Protein AF-0000000074597118 (afdb_homodimer)

Foldseek 3Di:
DPPPPPCPVPPPQDAFPVRHGWDKDADCDLQGHRWIKTAHPQDDVVVRGRPPVDIGTPDDGDDPVVSVVVVVVVVVVVVVVVVVVVVVVVVVVVVVVVVVVVVVVVVVVVVVVVVVVVVVVVVVVVVVVVVVVVVVVVVVVVVVVVVVVVD/DPPPPPCPVPPPQDAFPVRHGWDKDADCDLQAHRWIKTAHPQDDVVVRGRPPVDIDTPDDGDDPVVSVVVVVVVVVVVVVVVVVVVVVVVVVVVVVVVVVVVVVVVVVVVVVVVVVVVVVVVVVVVVVVVVVVVVVVVVVVVVVVVVVVVD

Secondary structure (DSSP, 8-state):
--------------B-TTSSB-EEEE--SSSSTT-EEEE-TT-BTTTTB-TT--EEE-SPPPPHHHHHHHHHHHHHHHHHHHHHHHHHHHHHHHHHHHHHHHHHHHHHHHHHHHHHHHHHHHHHHHHHHHHHHHHHHHHHHHHHHHHHHH-/--------------B-TTSSB-EEEE--SSSSTT-EEEE-TT-BTTTTB-TT--EEE-SPPPPHHHHHHHHHHHHHHHHHHHHHHHHHHHHHHHHHHHHHHHHHHHHHHHHHHHHHHHHHHHHHHHHHHHHHHHHHHHHHHHHHHHHHHH-

Nearest PDB structures (foldseek):
  7jl5-assembly1_A  TM=7.439E-01  e=7.879E-02  Homo sapiens
  5ttw-assembly2_C  TM=3.935E-01  e=6.560E+00  Homo sapiens
  7jl5-assembly1_A  TM=7.448E-01  e=5.355E-02  Homo sapiens
  5ttw-assembly2_C  TM=3.934E-01  e=6.762E+00  Homo sapiens

Organism: Saponaria officinalis (NCBI:txid3572)

pLDDT: mean 88.22, std 14.79, range [27.94, 98.75]

Structure (mmCIF, N/CA/C/O backbone):
data_AF-0000000074597118-model_v1
#
loop_
_entity.id
_entity.type
_entity.pdbx_description
1 polymer 'GRF-type domain-containing protein'
#
loop_
_atom_site.group_PDB
_atom_site.id
_atom_site.type_symbol
_atom_site.label_atom_id
_atom_site.label_alt_id
_atom_site.label_comp_id
_atom_site.label_asym_id
_atom_site.label_entity_id
_atom_site.label_seq_id
_atom_site.pdbx_PDB_ins_code
_atom_site.Cartn_x
_atom_site.Cartn_y
_atom_site.Cartn_z
_atom_site.occupancy
_atom_site.B_iso_or_equiv
_atom_site.auth_seq_id
_atom_site.auth_comp_id
_atom_site.auth_asym_id
_atom_site.auth_atom_id
_atom_site.pdbx_PDB_model_num
ATOM 1 N N . MET A 1 1 ? 10.102 62.969 -15.586 1 27.94 1 MET A N 1
ATOM 2 C CA . MET A 1 1 ? 11.305 62.219 -15.188 1 27.94 1 MET A CA 1
ATOM 3 C C . MET A 1 1 ? 11.07 61.469 -13.883 1 27.94 1 MET A C 1
ATOM 5 O O . MET A 1 1 ? 11.047 62.062 -12.805 1 27.94 1 MET A O 1
ATOM 9 N N . PHE A 1 2 ? 10.227 60.469 -13.766 1 40.41 2 PHE A N 1
ATOM 10 C CA . PHE A 1 2 ? 9.781 59.594 -12.695 1 40.41 2 PHE A CA 1
ATOM 11 C C . PHE A 1 2 ? 10.961 58.812 -12.086 1 40.41 2 PHE A C 1
ATOM 13 O O . PHE A 1 2 ? 11.633 58.062 -12.781 1 40.41 2 PHE A O 1
ATOM 20 N N . GLU A 1 3 ? 11.719 59.406 -11.125 1 36.38 3 GLU A N 1
ATOM 21 C CA . GLU A 1 3 ? 12.742 58.719 -10.344 1 36.38 3 GLU A CA 1
ATOM 22 C C . GLU A 1 3 ? 12.164 57.469 -9.648 1 36.38 3 GLU A C 1
ATOM 24 O O . GLU A 1 3 ? 11.297 57.594 -8.773 1 36.38 3 GLU A O 1
ATOM 29 N N . ILE A 1 4 ? 12.086 56.469 -10.328 1 42 4 ILE A N 1
ATOM 30 C CA . ILE A 1 4 ? 11.875 55.156 -9.727 1 42 4 ILE A CA 1
ATOM 31 C C . ILE A 1 4 ? 12.898 54.906 -8.617 1 42 4 ILE A C 1
ATOM 33 O O . ILE A 1 4 ? 14.102 54.844 -8.883 1 42 4 ILE A O 1
ATOM 37 N N . SER A 1 5 ? 12.711 55.531 -7.457 1 42.28 5 SER A N 1
ATOM 38 C CA . SER A 1 5 ? 13.539 55.125 -6.324 1 42.28 5 SER A CA 1
ATOM 39 C C . SER A 1 5 ? 13.609 53.594 -6.207 1 42.28 5 SER A C 1
ATOM 41 O O . SER A 1 5 ? 12.586 52.938 -6.059 1 42.28 5 SER A O 1
ATOM 43 N N . SER A 1 6 ? 14.477 52.969 -6.922 1 43.28 6 SER A N 1
ATOM 44 C CA . SER A 1 6 ? 14.883 51.594 -6.664 1 43.28 6 SER A CA 1
ATOM 45 C C . SER A 1 6 ? 15.219 51.406 -5.191 1 43.28 6 SER A C 1
ATOM 47 O O . SER A 1 6 ? 16.266 51.844 -4.715 1 43.28 6 SER A O 1
ATOM 49 N N . ASN A 1 7 ? 14.352 51.656 -4.281 1 37.69 7 ASN A N 1
ATOM 50 C CA . ASN A 1 7 ? 1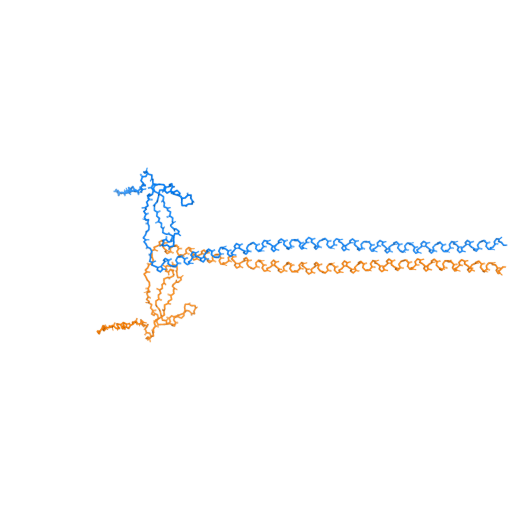4.672 51.188 -2.939 1 37.69 7 ASN A CA 1
ATOM 51 C C . ASN A 1 7 ? 15.289 49.781 -2.971 1 37.69 7 ASN A C 1
ATOM 53 O O . ASN A 1 7 ? 14.602 48.812 -3.252 1 37.69 7 ASN A O 1
ATOM 57 N N . SER A 1 8 ? 16.438 49.688 -3.537 1 44.31 8 SER A N 1
ATOM 58 C CA . SER A 1 8 ? 17.297 48.5 -3.309 1 44.31 8 SER A CA 1
ATOM 59 C C . SER A 1 8 ? 17.266 48.094 -1.844 1 44.31 8 SER A C 1
ATOM 61 O O . SER A 1 8 ? 18 48.656 -1.021 1 44.31 8 SER A O 1
ATOM 63 N N . GLY A 1 9 ? 16.281 48.156 -1.112 1 43.19 9 GLY A N 1
ATOM 64 C CA . GLY A 1 9 ? 16.344 47.656 0.254 1 43.19 9 GLY A CA 1
ATOM 65 C C . GLY A 1 9 ? 17.281 46.469 0.425 1 43.19 9 GLY A C 1
ATOM 66 O O . GLY A 1 9 ? 17.141 45.469 -0.255 1 43.19 9 GLY A O 1
ATOM 67 N N . SER A 1 10 ? 18.484 46.625 0.651 1 52.5 10 SER A N 1
ATOM 68 C CA . SER A 1 10 ? 19.469 45.656 1.084 1 52.5 10 SER A CA 1
ATOM 69 C C . SER A 1 10 ? 18.812 44.5 1.879 1 52.5 10 SER A C 1
ATOM 71 O O . SER A 1 10 ? 18.188 44.75 2.914 1 52.5 10 SER A O 1
ATOM 73 N N . LYS A 1 11 ? 18.25 43.594 1.281 1 59.59 11 LYS A N 1
ATOM 74 C CA . LYS A 1 11 ? 17.703 42.438 1.995 1 59.59 11 LYS A CA 1
ATOM 75 C C . LYS A 1 11 ? 18.625 42.031 3.15 1 59.59 11 LYS A C 1
ATOM 77 O O . LYS A 1 11 ? 19.734 41.531 2.932 1 59.59 11 LYS A O 1
ATOM 82 N N . VAL A 1 12 ? 18.797 42.812 4.223 1 69.69 12 VAL A N 1
ATOM 83 C CA . VAL A 1 12 ? 19.547 42.438 5.418 1 69.69 12 VAL A CA 1
ATOM 84 C C . VAL A 1 12 ? 19.438 40.938 5.645 1 69.69 12 VAL A C 1
ATOM 86 O O . VAL A 1 12 ? 18.344 40.406 5.824 1 69.69 12 VAL A O 1
ATOM 89 N N . VAL A 1 13 ? 20.453 40.375 5.035 1 81.38 13 VAL A N 1
ATOM 90 C CA . VAL A 1 13 ? 20.578 38.969 5.297 1 81.38 13 VAL A CA 1
ATOM 91 C C . VAL A 1 13 ? 21.047 38.719 6.734 1 81.38 13 VAL A C 1
ATOM 93 O O . VAL A 1 13 ? 22.078 39.281 7.148 1 81.38 13 VAL A O 1
ATOM 96 N N . ASN A 1 14 ? 20.281 38.188 7.605 1 91.19 14 ASN A N 1
ATOM 97 C CA . ASN A 1 14 ? 20.656 37.875 8.977 1 91.19 14 ASN A CA 1
ATOM 98 C C . ASN A 1 14 ? 21.875 36.938 9.016 1 91.19 14 ASN A C 1
ATOM 100 O O . ASN A 1 14 ? 22.016 36.062 8.188 1 91.19 14 ASN A O 1
ATOM 104 N N . LYS A 1 15 ? 22.797 37.375 9.852 1 94.81 15 LYS A N 1
ATOM 105 C CA . LYS A 1 15 ? 24 36.562 10.023 1 94.81 15 LYS A CA 1
ATOM 106 C C . LYS A 1 15 ? 24.031 35.875 11.391 1 94.81 15 LYS A C 1
ATOM 108 O O . LYS A 1 15 ? 23.516 36.438 12.367 1 94.81 15 LYS A O 1
ATOM 113 N N . CYS A 1 16 ? 24.578 34.688 11.383 1 95.88 16 CYS A N 1
ATOM 114 C CA . CYS A 1 16 ? 24.734 34 12.664 1 95.88 16 CYS A CA 1
ATOM 115 C C . CYS A 1 16 ? 25.953 34.531 13.43 1 95.88 16 CYS A C 1
ATOM 117 O O . CYS A 1 16 ? 26.5 35.562 13.07 1 95.88 16 CYS A O 1
ATOM 119 N N . PHE A 1 17 ? 26.25 33.844 14.555 1 95.5 17 PHE A N 1
ATOM 120 C CA . PHE A 1 17 ? 27.328 34.312 15.406 1 95.5 17 PHE A CA 1
ATOM 121 C C . PHE A 1 17 ? 28.688 34.156 14.719 1 95.5 17 PHE A C 1
ATOM 123 O O . PHE A 1 17 ? 29.656 34.812 15.094 1 95.5 17 PHE A O 1
ATOM 130 N N . CYS A 1 18 ? 28.781 33.281 13.672 1 94.94 18 CYS A N 1
ATOM 131 C CA . CYS A 1 18 ? 30 33.031 12.906 1 94.94 18 CYS A CA 1
ATOM 132 C C . CYS A 1 18 ? 30.203 34.125 11.859 1 94.94 18 CYS A C 1
ATOM 134 O O . CYS A 1 18 ? 31.281 34.219 11.258 1 94.94 18 CYS A O 1
ATOM 136 N N . GLY A 1 19 ? 29.219 34.875 11.594 1 94.5 19 GLY A N 1
ATOM 137 C CA . GLY A 1 19 ? 29.297 35.938 10.594 1 94.5 19 GLY A CA 1
ATOM 138 C C . GLY A 1 19 ? 28.891 35.5 9.211 1 94.5 19 GLY A C 1
ATOM 139 O O . GLY A 1 19 ? 29.172 36.156 8.219 1 94.5 19 GLY A O 1
ATOM 140 N N . ILE A 1 20 ? 28.266 34.438 9.156 1 93.88 20 ILE A N 1
ATOM 141 C CA . ILE A 1 20 ? 27.812 33.906 7.875 1 93.88 20 ILE A CA 1
ATOM 142 C C . ILE A 1 20 ? 26.281 33.969 7.793 1 93.88 20 ILE A C 1
ATOM 144 O O . ILE A 1 20 ? 25.609 33.969 8.82 1 93.88 20 ILE A O 1
ATOM 148 N N . PRO A 1 21 ? 25.797 34.125 6.617 1 95 21 PRO A N 1
ATOM 149 C CA . PRO A 1 21 ? 24.344 34.156 6.469 1 95 21 PRO A CA 1
ATOM 150 C C . PRO A 1 21 ? 23.656 32.938 7.074 1 95 21 PRO A C 1
ATOM 152 O O . PRO A 1 21 ? 24.156 31.812 6.961 1 95 21 PRO A O 1
ATOM 155 N N . VAL A 1 22 ? 22.531 33.094 7.77 1 95.5 22 VAL A N 1
ATOM 156 C CA . VAL A 1 22 ? 21.797 32.031 8.438 1 95.5 22 VAL A CA 1
ATOM 157 C C . VAL A 1 22 ? 21.078 31.172 7.398 1 95.5 22 VAL A C 1
ATOM 159 O O . VAL A 1 22 ? 20.891 31.594 6.254 1 95.5 22 VAL A O 1
ATOM 162 N N . THR A 1 23 ? 20.781 29.953 7.738 1 94.62 23 THR A N 1
ATOM 163 C CA . THR A 1 23 ? 19.922 29.062 6.945 1 94.62 23 THR A CA 1
ATOM 164 C C . THR A 1 23 ? 18.578 28.844 7.645 1 94.62 23 THR A C 1
ATOM 166 O O . THR A 1 23 ? 18.5 28.938 8.867 1 94.62 23 THR A O 1
ATOM 169 N N . VAL A 1 24 ? 17.562 28.703 6.844 1 95 24 VAL A N 1
ATOM 170 C CA . VAL A 1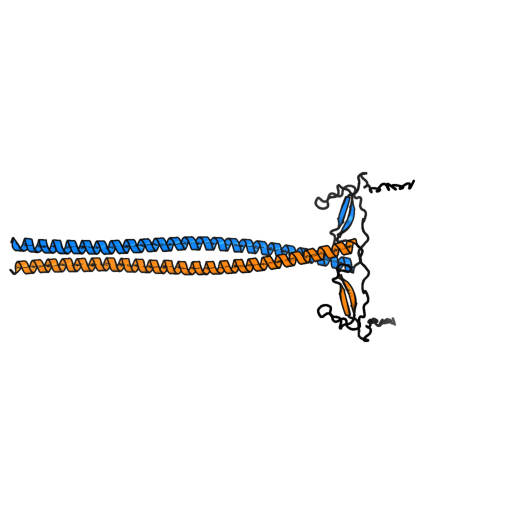 24 ? 16.234 28.469 7.391 1 95 24 VAL A CA 1
ATOM 171 C C . VAL A 1 24 ? 15.906 26.969 7.336 1 95 24 VAL A C 1
ATOM 173 O O . VAL A 1 24 ? 16.016 26.344 6.281 1 95 24 VAL A O 1
ATOM 176 N N . LYS A 1 25 ? 15.562 26.391 8.523 1 94.12 25 LYS A N 1
ATOM 177 C CA . LYS A 1 25 ? 15.148 25 8.633 1 94.12 25 LYS A CA 1
ATOM 178 C C . LYS A 1 25 ? 13.75 24.891 9.242 1 94.12 25 LYS A C 1
ATOM 180 O O . LYS A 1 25 ? 13.227 25.859 9.789 1 94.12 25 LYS A O 1
ATOM 185 N N . LYS A 1 26 ? 13.18 23.703 9.133 1 94.31 26 LYS A N 1
ATOM 186 C CA . LYS A 1 26 ? 11.852 23.453 9.68 1 94.31 26 LYS A CA 1
ATOM 187 C C . LYS A 1 26 ? 11.914 22.562 10.906 1 94.31 26 LYS A C 1
ATOM 189 O O . LYS A 1 26 ? 12.617 21.547 10.906 1 94.31 26 LYS A O 1
ATOM 194 N N . SER A 1 27 ? 11.289 22.922 11.945 1 94.75 27 SER A N 1
ATOM 195 C CA . SER A 1 27 ? 11.242 22.156 13.18 1 94.75 27 SER A CA 1
ATOM 196 C C . SER A 1 27 ? 10.383 20.906 13.016 1 94.75 27 SER A C 1
ATOM 198 O O . SER A 1 27 ? 9.305 20.953 12.414 1 94.75 27 SER A O 1
ATOM 200 N N . SER A 1 28 ? 10.82 19.812 13.602 1 92.19 28 SER A N 1
ATOM 201 C CA . SER A 1 28 ? 10.078 18.562 13.547 1 92.19 28 SER A CA 1
ATOM 202 C C . SER A 1 28 ? 9.633 18.125 14.938 1 92.19 28 SER A C 1
ATOM 204 O O . SER A 1 28 ? 9.117 17.016 15.109 1 92.19 28 SER A O 1
ATOM 206 N N . THR A 1 29 ? 9.789 19 15.867 1 93.56 29 THR A N 1
ATOM 207 C CA . THR A 1 29 ? 9.414 18.641 17.234 1 93.56 29 THR A CA 1
ATOM 208 C C . THR A 1 29 ? 7.895 18.656 17.391 1 93.56 29 THR A C 1
ATOM 210 O O . THR A 1 29 ? 7.191 19.359 16.656 1 93.56 29 THR A O 1
ATOM 213 N N . THR A 1 30 ? 7.355 18 18.375 1 95 30 THR A N 1
ATOM 214 C CA . THR A 1 30 ? 5.922 17.922 18.625 1 95 30 THR A CA 1
ATOM 215 C C . THR A 1 30 ? 5.379 19.281 19.078 1 95 30 THR A C 1
ATOM 217 O O . THR A 1 30 ? 4.211 19.594 18.844 1 95 30 THR A O 1
ATOM 220 N N . ASP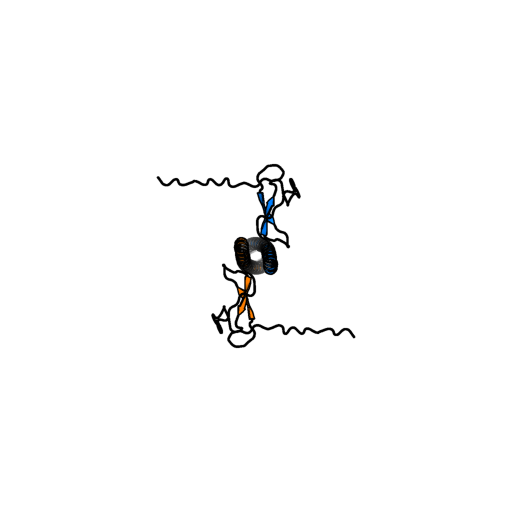 A 1 31 ? 6.184 20.031 19.641 1 95.75 31 ASP A N 1
ATOM 221 C CA . ASP A 1 31 ? 5.75 21.312 20.203 1 95.75 31 ASP A CA 1
ATOM 222 C C . ASP A 1 31 ? 5.684 22.391 19.109 1 95.75 31 ASP A C 1
ATOM 224 O O . ASP A 1 31 ? 4.891 23.328 19.219 1 95.75 31 ASP A O 1
ATOM 228 N N . ASN A 1 32 ? 6.527 22.328 18.109 1 95.44 32 ASN A N 1
ATOM 229 C CA . ASN A 1 32 ? 6.582 23.312 17.031 1 95.44 32 ASN A CA 1
ATOM 230 C C . ASN A 1 32 ? 6.707 22.656 15.672 1 95.44 32 ASN A C 1
ATOM 232 O O . ASN A 1 32 ? 7.652 22.906 14.93 1 95.44 32 ASN A O 1
ATOM 236 N N . PRO A 1 33 ? 5.734 21.875 15.32 1 96.12 33 PRO A N 1
ATOM 237 C CA . PRO A 1 33 ? 5.855 21.125 14.07 1 96.12 33 PRO A CA 1
ATOM 238 C C . PRO A 1 33 ? 5.762 22.031 12.836 1 96.12 33 PRO A C 1
ATOM 240 O O . PRO A 1 33 ? 4.797 22.781 12.68 1 96.12 33 PRO A O 1
ATOM 243 N N . GLY A 1 34 ? 6.801 21.953 12.039 1 94.81 34 GLY A N 1
ATOM 244 C CA . GLY A 1 34 ? 6.758 22.625 10.75 1 94.81 34 GLY A CA 1
ATOM 245 C C . GLY A 1 34 ? 7.191 24.078 10.812 1 94.81 34 GLY A C 1
ATOM 246 O O . GLY A 1 34 ? 7.32 24.734 9.773 1 94.81 34 GLY A O 1
ATOM 247 N N . ARG A 1 35 ? 7.359 24.609 12.023 1 95.31 35 ARG A N 1
ATOM 248 C CA . ARG A 1 35 ? 7.738 26.016 12.172 1 95.31 35 ARG A CA 1
ATOM 249 C C . ARG A 1 35 ? 9.172 26.25 11.695 1 95.31 35 ARG A C 1
ATOM 251 O O . ARG A 1 35 ? 10.07 25.469 12.008 1 95.31 35 ARG A O 1
ATOM 258 N N . ARG A 1 36 ? 9.328 27.359 11.016 1 95.81 36 ARG A N 1
ATOM 259 C CA . ARG A 1 36 ? 10.656 27.641 10.477 1 95.81 36 ARG A CA 1
ATOM 260 C C . ARG A 1 36 ? 11.484 28.438 11.484 1 95.81 36 ARG A C 1
ATOM 262 O O . ARG A 1 36 ? 10.953 29.25 12.234 1 95.81 36 ARG A O 1
ATOM 269 N N . PHE A 1 37 ? 12.797 28.062 11.438 1 95.81 37 PHE A N 1
ATOM 270 C CA . PHE A 1 37 ? 13.742 28.797 12.281 1 95.81 37 PHE A CA 1
ATOM 271 C C . PHE A 1 37 ? 15.055 29.031 11.539 1 95.81 37 PHE A C 1
ATOM 273 O O . PHE A 1 37 ? 15.398 28.281 10.617 1 95.81 37 PHE A O 1
ATOM 280 N N . GLU A 1 38 ? 15.688 30.125 11.875 1 96.19 38 GLU A N 1
ATOM 281 C CA . GLU A 1 38 ? 17.016 30.469 11.359 1 96.19 38 GLU A CA 1
ATOM 282 C C . GLU A 1 38 ? 18.109 29.875 12.234 1 96.19 38 GLU A C 1
ATOM 284 O O . GLU A 1 38 ? 18.016 29.906 13.461 1 96.19 38 GLU A O 1
ATOM 289 N N . THR A 1 39 ? 19.094 29.281 11.508 1 95.56 39 THR A N 1
ATOM 290 C CA . THR A 1 39 ? 20.219 28.703 12.25 1 95.56 39 THR A CA 1
ATOM 291 C C . THR A 1 39 ? 21.5 28.766 11.43 1 95.56 39 THR A C 1
ATOM 293 O O . THR A 1 39 ? 21.484 29.219 10.281 1 95.56 39 THR A O 1
ATOM 296 N N . CYS A 1 40 ? 22.516 28.391 12.18 1 96.69 40 CYS A N 1
ATOM 297 C CA . CYS A 1 40 ? 23.828 28.328 11.539 1 96.69 40 CYS A CA 1
ATOM 298 C C . CYS A 1 40 ? 23.875 27.25 10.461 1 96.69 40 CYS A C 1
ATOM 300 O O . CYS A 1 40 ? 23.312 26.172 10.641 1 96.69 40 CYS A O 1
ATOM 302 N N . LYS A 1 41 ? 24.5 27.594 9.375 1 94.06 41 LYS A N 1
ATOM 303 C CA . LYS A 1 41 ? 24.594 26.672 8.25 1 94.06 41 LYS A CA 1
ATOM 304 C C . LYS A 1 41 ? 25.281 25.359 8.648 1 94.06 41 LYS A C 1
ATOM 306 O O . LYS A 1 41 ? 25.094 24.328 8 1 94.06 41 LYS A O 1
ATOM 311 N N . LEU A 1 42 ? 25.969 25.406 9.656 1 92.5 42 LEU A N 1
ATOM 312 C CA . LEU A 1 42 ? 26.703 24.234 10.125 1 92.5 42 LEU A CA 1
ATOM 313 C C . LEU A 1 42 ? 25.828 23.359 11.023 1 92.5 42 LEU A C 1
ATOM 315 O O . LEU A 1 42 ? 26.219 22.266 11.406 1 92.5 42 LEU A O 1
ATOM 319 N N . TYR A 1 43 ? 24.703 23.844 11.344 1 92.44 43 TYR A N 1
ATOM 320 C CA . TYR A 1 43 ? 23.766 23.078 12.156 1 92.44 43 TYR A CA 1
ATOM 321 C C . TYR A 1 43 ? 23.266 21.859 11.398 1 92.44 43 TYR A C 1
ATOM 323 O O . TYR A 1 43 ? 22.766 21.969 10.273 1 92.44 43 TYR A O 1
ATOM 331 N N . ASN A 1 44 ? 23.375 20.734 11.867 1 88.81 44 ASN A N 1
ATOM 332 C CA . ASN A 1 44 ? 22.891 19.469 11.305 1 88.81 44 ASN A CA 1
ATOM 333 C C . ASN A 1 44 ? 22.297 18.562 12.375 1 88.81 44 ASN A C 1
ATOM 335 O O . ASN A 1 44 ? 23.031 17.938 13.133 1 88.81 44 ASN A O 1
ATOM 339 N N . PRO A 1 45 ? 20.953 18.562 12.367 1 83.44 45 PRO A N 1
ATOM 340 C CA . PRO A 1 45 ? 20.281 17.797 13.422 1 83.44 45 PRO A CA 1
ATOM 341 C C . PRO A 1 45 ? 20.531 16.281 13.289 1 83.44 45 PRO A C 1
ATOM 343 O O . PRO A 1 45 ? 20.484 15.562 14.281 1 83.44 45 PRO A O 1
ATOM 346 N N . VAL A 1 46 ? 20.859 15.898 12.109 1 85.56 46 VAL A N 1
ATOM 347 C CA . VAL A 1 46 ? 21.094 14.477 11.875 1 85.56 46 VAL A CA 1
ATOM 348 C C . VAL A 1 46 ? 22.422 14.062 12.5 1 85.56 46 VAL A C 1
ATOM 350 O O . VAL A 1 46 ? 22.5 13.055 13.211 1 85.56 46 VAL A O 1
ATOM 353 N N . THR A 1 47 ? 23.422 14.875 12.414 1 88.12 47 THR A N 1
ATOM 354 C CA . THR A 1 47 ? 24.75 14.562 12.938 1 88.12 47 THR A CA 1
ATOM 355 C C . THR A 1 47 ? 24.938 15.195 14.312 1 88.12 47 THR A C 1
ATOM 357 O O . THR A 1 47 ? 26.016 15.086 14.906 1 88.12 47 THR A O 1
ATOM 360 N N . LYS A 1 48 ? 23.953 15.914 14.82 1 85.69 48 LYS A N 1
ATOM 361 C CA . LYS A 1 48 ? 23.953 16.562 16.125 1 85.69 48 LYS A CA 1
ATOM 362 C C . LYS A 1 48 ? 24.984 17.703 16.156 1 85.69 48 LYS A C 1
ATOM 364 O O . LYS A 1 48 ? 25.531 18 17.219 1 85.69 48 LYS A O 1
ATOM 369 N N . LEU A 1 49 ? 25.375 18.141 15.055 1 87.75 49 LEU A N 1
ATOM 370 C CA . LEU A 1 49 ? 26.203 19.344 15 1 87.75 49 LEU A CA 1
ATOM 371 C C . LEU A 1 49 ? 25.359 20.594 15.266 1 87.75 49 LEU A C 1
ATOM 373 O O . LEU A 1 49 ? 24.25 20.719 14.742 1 87.75 49 LEU A O 1
ATOM 377 N N . ARG A 1 50 ? 25.812 21.516 16.141 1 85.44 50 ARG A N 1
ATOM 378 C CA . ARG A 1 50 ? 24.984 22.656 16.516 1 85.44 50 ARG A CA 1
ATOM 379 C C . ARG A 1 50 ? 25.531 23.953 15.93 1 85.44 50 ARG A C 1
ATOM 381 O O . ARG A 1 50 ? 24.859 24.984 15.953 1 85.44 50 ARG A O 1
ATOM 388 N N . GLY A 1 51 ? 26.688 23.859 15.297 1 89.44 51 GLY A N 1
ATOM 389 C CA . GLY A 1 51 ? 27.297 25.109 14.828 1 89.44 51 GLY A CA 1
ATOM 390 C C . GLY A 1 51 ? 27.547 26.094 15.945 1 89.44 51 GLY A C 1
ATOM 391 O O . GLY A 1 51 ? 28.047 25.734 17.016 1 89.44 51 GLY A O 1
ATOM 392 N N . CYS A 1 52 ? 27.219 27.406 15.758 1 95 52 CYS A N 1
ATOM 393 C CA . CYS A 1 52 ? 27.453 28.438 16.766 1 95 52 CYS A CA 1
ATOM 394 C C . CYS A 1 52 ? 26.266 28.562 17.703 1 95 52 CYS A C 1
ATOM 396 O O . CYS A 1 52 ? 26.203 29.516 18.5 1 95 52 CYS A O 1
ATOM 398 N N . ASN A 1 53 ? 25.234 27.781 17.625 1 92.5 53 ASN A N 1
ATOM 399 C CA . ASN A 1 53 ? 24.047 27.703 18.469 1 92.5 53 ASN A CA 1
ATOM 400 C C . ASN A 1 53 ? 23.141 28.906 18.266 1 92.5 53 ASN A C 1
ATOM 402 O O . ASN A 1 53 ? 22.344 29.25 19.156 1 92.5 53 ASN A O 1
ATOM 406 N N . TYR A 1 54 ? 23.453 29.578 17.094 1 95.62 54 TYR A N 1
ATOM 407 C CA . TYR A 1 54 ? 22.516 30.641 16.734 1 95.62 54 TYR A CA 1
ATOM 408 C C . TYR A 1 54 ? 21.141 30.062 16.453 1 95.62 54 TYR A C 1
ATOM 410 O O . TYR A 1 54 ? 21 29.078 15.711 1 95.62 54 TYR A O 1
ATOM 418 N N . PHE A 1 55 ? 20.125 30.688 17.078 1 95.44 55 PHE A N 1
ATOM 419 C CA . PHE A 1 55 ? 18.766 30.203 16.875 1 95.44 55 PHE A CA 1
ATOM 420 C C . PHE A 1 55 ? 17.766 31.359 16.984 1 95.44 55 PHE A C 1
ATOM 422 O O . PHE A 1 55 ? 17.812 32.156 17.922 1 95.44 55 PHE A O 1
ATOM 429 N N . ARG A 1 56 ? 16.953 31.406 15.914 1 95.44 56 ARG A N 1
ATOM 430 C CA . ARG A 1 56 ? 15.875 32.406 15.906 1 95.44 56 ARG A CA 1
ATOM 431 C C . ARG A 1 56 ? 14.664 31.875 15.133 1 95.44 56 ARG A C 1
ATOM 433 O O . ARG A 1 56 ? 14.789 31.438 13.984 1 95.44 56 ARG A O 1
ATOM 440 N N . TRP A 1 57 ? 13.516 32.094 15.82 1 95.19 57 TRP A N 1
ATOM 441 C CA . TRP A 1 57 ? 12.312 31.672 15.109 1 95.19 57 TRP A CA 1
ATOM 442 C C . TRP A 1 57 ? 12.023 32.594 13.93 1 95.19 57 TRP A C 1
ATOM 444 O O . TRP A 1 57 ? 12.148 33.812 14.047 1 95.19 57 TRP A O 1
ATOM 454 N N . PHE A 1 58 ? 11.789 31.922 12.805 1 93.19 58 PHE A N 1
ATOM 455 C CA . PHE A 1 58 ? 11.43 32.656 11.594 1 93.19 58 PHE A CA 1
ATOM 456 C C . PHE A 1 58 ? 9.93 32.906 11.547 1 93.19 58 PHE A C 1
ATOM 458 O O . PHE A 1 58 ? 9.5 34 11.156 1 93.19 58 PHE A O 1
ATOM 465 N N . ASP A 1 59 ? 9.094 32.031 12.047 1 93.06 59 ASP A N 1
ATOM 466 C CA . ASP A 1 59 ? 7.641 32.125 11.984 1 93.06 59 ASP A CA 1
ATOM 467 C C . ASP A 1 59 ? 7.039 32.312 13.375 1 93.06 59 ASP A C 1
ATOM 469 O O . ASP A 1 59 ? 7.699 32.062 14.383 1 93.06 59 ASP A O 1
ATOM 473 N N . THR A 1 60 ? 5.727 32.781 13.328 1 89.38 60 THR A N 1
ATOM 474 C CA . THR A 1 60 ? 4.988 32.906 14.578 1 89.38 60 THR A CA 1
ATOM 475 C C . THR A 1 60 ? 4.609 31.531 15.141 1 89.38 60 THR A C 1
ATOM 477 O O . THR A 1 60 ? 4.684 30.531 14.43 1 89.38 60 THR A O 1
ATOM 480 N N . THR A 1 61 ? 4.211 31.594 16.406 1 89.12 61 THR A N 1
ATOM 481 C CA . THR A 1 61 ? 3.846 30.359 17.094 1 89.12 61 THR A CA 1
ATOM 482 C C . THR A 1 61 ? 2.469 29.875 16.641 1 89.12 61 THR A C 1
ATOM 484 O O . THR A 1 61 ? 1.645 30.672 16.188 1 89.12 61 THR A O 1
ATOM 487 N N . GLN A 1 62 ? 2.295 28.641 16.766 1 90.19 62 GLN A N 1
ATOM 488 C CA . GLN A 1 62 ? 1.007 28.047 16.453 1 90.19 62 GLN A CA 1
ATOM 489 C C . GLN A 1 62 ? 0.092 28.016 17.672 1 90.19 62 GLN A C 1
ATOM 491 O O . GLN A 1 62 ? 0.565 28.047 18.812 1 90.19 62 GLN A O 1
ATOM 496 N N . THR A 1 63 ? -1.229 28.016 17.328 1 91.38 63 THR A N 1
ATOM 497 C CA . THR A 1 63 ? -2.186 27.766 18.406 1 91.38 63 THR A CA 1
ATOM 498 C C . THR A 1 63 ? -2.227 26.281 18.766 1 91.38 63 THR A C 1
ATOM 500 O O . THR A 1 63 ? -1.707 25.453 18.016 1 91.38 63 THR A O 1
ATOM 503 N N . ASP A 1 64 ? -2.795 26.016 19.938 1 91.88 64 ASP A N 1
ATOM 504 C CA . ASP A 1 64 ? -2.799 24.641 20.438 1 91.88 64 ASP A CA 1
ATOM 505 C C . ASP A 1 64 ? -3.5 23.703 19.453 1 91.88 64 ASP A C 1
ATOM 507 O O . ASP A 1 64 ? -2.99 22.625 19.156 1 91.88 64 ASP A O 1
ATOM 511 N N . TRP A 1 65 ? -4.723 24.078 19.047 1 93.38 65 TRP A N 1
ATOM 512 C CA . TRP A 1 65 ? -5.473 23.156 18.188 1 93.38 65 TRP A CA 1
ATOM 513 C C . TRP A 1 65 ? -4.742 22.922 16.875 1 93.38 65 TRP A C 1
ATOM 515 O O . TRP A 1 65 ? -4.789 21.828 16.328 1 93.38 65 TRP A O 1
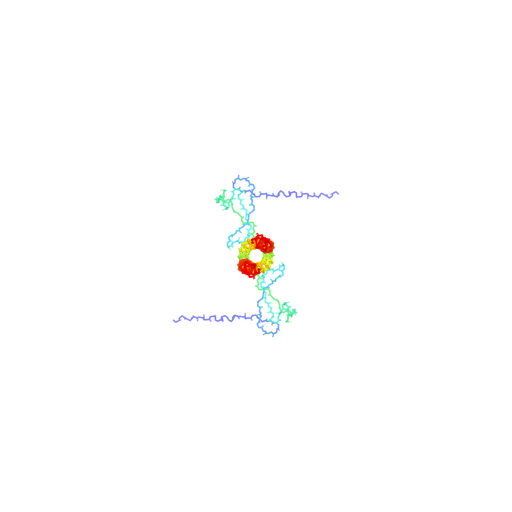ATOM 525 N N . GLN A 1 66 ? -4.043 23.953 16.328 1 93.94 66 GLN A N 1
ATOM 526 C CA . GLN A 1 66 ? -3.27 23.797 15.094 1 93.94 66 GLN A CA 1
ATOM 527 C C . GLN A 1 66 ? -2.117 22.812 15.297 1 93.94 66 GLN A C 1
ATOM 529 O O . GLN A 1 66 ? -1.854 21.969 14.43 1 93.94 66 GLN A O 1
ATOM 534 N N . ARG A 1 67 ? -1.458 22.984 16.438 1 94.31 67 ARG A N 1
ATOM 535 C CA . ARG A 1 67 ? -0.357 22.094 16.797 1 94.31 67 ARG A CA 1
ATOM 536 C C . ARG A 1 67 ? -0.815 20.641 16.828 1 94.31 67 ARG A C 1
ATOM 538 O O . ARG A 1 67 ? -0.157 19.766 16.266 1 94.31 67 ARG A O 1
ATOM 545 N N . VAL A 1 68 ? -1.862 20.469 17.531 1 95.88 68 VAL A N 1
ATOM 546 C CA . VAL A 1 68 ? -2.416 19.125 17.656 1 95.88 68 VAL A CA 1
ATOM 547 C C . VAL A 1 68 ? -2.773 18.578 16.266 1 95.88 68 VAL A C 1
ATOM 549 O O . VAL A 1 68 ? -2.473 17.438 15.945 1 95.88 68 VAL A O 1
ATOM 552 N N . LEU A 1 69 ? -3.426 19.406 15.445 1 96.62 69 LEU A N 1
ATOM 553 C CA . LEU A 1 69 ? -3.842 19 14.102 1 96.62 69 LEU A CA 1
ATOM 554 C C . LEU A 1 69 ? -2.639 18.625 13.25 1 96.62 69 LEU A C 1
ATOM 556 O O . LEU A 1 69 ? -2.645 17.578 12.594 1 96.62 69 LEU A O 1
ATOM 560 N N . ILE A 1 70 ? -1.67 19.422 13.25 1 97.06 70 ILE A N 1
ATOM 561 C CA . ILE A 1 70 ? -0.477 19.188 12.445 1 97.06 70 ILE A CA 1
ATOM 562 C C . ILE A 1 70 ? 0.202 17.906 12.898 1 97.06 70 ILE A C 1
ATOM 564 O O . ILE A 1 70 ? 0.604 17.078 12.07 1 97.06 70 ILE A O 1
ATOM 568 N N . ASN A 1 71 ? 0.318 17.703 14.195 1 97.44 71 ASN A N 1
ATOM 569 C CA . ASN A 1 71 ? 0.919 16.469 14.711 1 97.44 71 ASN A CA 1
ATOM 570 C C . ASN A 1 71 ? 0.115 15.242 14.305 1 97.44 71 ASN A C 1
ATOM 572 O O . ASN A 1 71 ? 0.688 14.203 13.953 1 97.44 71 ASN A O 1
ATOM 576 N N . ASN A 1 72 ? -1.158 15.328 14.359 1 98.06 72 ASN A N 1
ATOM 577 C CA . ASN A 1 72 ? -2.016 14.219 13.953 1 98.06 72 ASN A CA 1
ATOM 578 C C . ASN A 1 72 ? -1.842 13.891 12.469 1 98.06 72 ASN A C 1
ATOM 580 O O . ASN A 1 72 ? -1.812 12.719 12.094 1 98.06 72 ASN A O 1
ATOM 584 N N . LEU A 1 73 ? -1.79 14.914 11.68 1 98 73 LEU A N 1
ATOM 585 C CA . LEU A 1 73 ? -1.588 14.719 10.25 1 98 73 LEU A CA 1
ATOM 586 C C . LEU A 1 73 ? -0.235 14.07 9.977 1 98 73 LEU A C 1
ATOM 588 O O . LEU A 1 73 ? -0.131 13.18 9.133 1 98 73 LEU A O 1
ATOM 592 N N . ASN A 1 74 ? 0.76 14.531 10.695 1 97.81 74 ASN A N 1
ATOM 593 C CA . ASN A 1 74 ? 2.08 13.922 10.578 1 97.81 74 ASN A CA 1
ATOM 594 C C . ASN A 1 74 ? 2.047 12.445 10.961 1 97.81 74 ASN A C 1
ATOM 596 O O . ASN A 1 74 ? 2.613 11.602 10.258 1 97.81 74 ASN A O 1
ATOM 600 N N . LEU A 1 75 ? 1.463 12.133 12.055 1 98 75 LEU A N 1
ATOM 601 C CA . LEU A 1 75 ? 1.351 10.75 12.508 1 98 75 LEU A CA 1
ATOM 602 C C . LEU A 1 75 ? 0.632 9.891 11.469 1 98 75 LEU A C 1
ATOM 604 O O . LEU A 1 75 ? 1.079 8.789 11.156 1 98 75 LEU A O 1
ATOM 608 N N . ARG A 1 76 ? -0.447 10.359 10.945 1 98.56 76 ARG A N 1
ATOM 609 C CA . ARG A 1 76 ? -1.199 9.641 9.922 1 98.56 76 ARG A CA 1
ATOM 610 C C . ARG A 1 76 ? -0.339 9.383 8.688 1 98.56 76 ARG A C 1
ATOM 612 O O . ARG A 1 76 ? -0.341 8.273 8.148 1 98.56 76 ARG A O 1
ATOM 619 N N . ASN A 1 77 ? 0.312 10.438 8.297 1 98.19 77 ASN A N 1
ATOM 620 C CA . ASN A 1 77 ? 1.202 10.297 7.152 1 98.19 77 ASN A CA 1
ATOM 621 C C . ASN A 1 77 ? 2.256 9.219 7.391 1 98.19 77 ASN A C 1
ATOM 623 O O . ASN A 1 77 ? 2.529 8.406 6.504 1 98.19 77 ASN A O 1
ATOM 627 N N . ASN A 1 78 ? 2.82 9.195 8.531 1 97.88 78 ASN A N 1
ATOM 628 C CA . ASN A 1 78 ? 3.834 8.203 8.875 1 97.88 78 ASN A CA 1
ATOM 629 C C . ASN A 1 78 ? 3.254 6.793 8.891 1 97.88 78 ASN A C 1
ATOM 631 O O . ASN A 1 78 ? 3.885 5.852 8.414 1 97.88 78 ASN A O 1
ATOM 635 N N . LEU A 1 79 ? 2.092 6.648 9.43 1 98.19 79 LEU A N 1
ATOM 636 C CA . LEU A 1 79 ? 1.423 5.355 9.484 1 98.19 79 LEU A CA 1
ATOM 637 C C . LEU A 1 79 ? 1.108 4.84 8.086 1 98.19 79 LEU A C 1
ATOM 639 O O . LEU A 1 79 ? 1.357 3.674 7.773 1 98.19 79 LEU A O 1
ATOM 643 N N . LEU A 1 80 ? 0.589 5.754 7.297 1 98.44 80 LEU A N 1
ATOM 644 C CA . LEU A 1 80 ? 0.264 5.375 5.926 1 98.44 80 LEU A CA 1
ATOM 645 C C . LEU A 1 80 ? 1.519 4.957 5.164 1 98.44 80 LEU A C 1
ATOM 647 O O . LEU A 1 80 ? 1.494 3.99 4.402 1 98.44 80 LEU A O 1
ATOM 651 N N . SER A 1 81 ? 2.549 5.668 5.348 1 98.44 81 SER A N 1
ATOM 652 C CA . SER A 1 81 ? 3.811 5.344 4.691 1 98.44 81 SER A CA 1
ATOM 653 C C . SER A 1 81 ? 4.309 3.963 5.102 1 98.44 81 SER A C 1
ATOM 655 O O . SER A 1 81 ? 4.754 3.182 4.258 1 98.44 81 SER A O 1
ATOM 657 N N . LYS A 1 82 ? 4.219 3.717 6.371 1 98.56 82 LYS A N 1
ATOM 658 C CA . LYS A 1 82 ? 4.648 2.406 6.848 1 98.56 82 LYS A CA 1
ATOM 659 C C . LYS A 1 82 ? 3.762 1.298 6.289 1 98.56 82 LYS A C 1
ATOM 661 O O . LYS A 1 82 ? 4.254 0.229 5.922 1 98.56 82 LYS A O 1
ATOM 666 N N . GLU A 1 83 ? 2.529 1.485 6.297 1 98.5 83 GLU A N 1
ATOM 667 C CA . GLU A 1 83 ? 1.6 0.511 5.73 1 98.5 83 GLU A CA 1
ATOM 668 C C . GLU A 1 83 ? 1.904 0.245 4.262 1 98.5 83 GLU A C 1
ATOM 670 O O . GLU A 1 83 ? 1.863 -0.902 3.811 1 98.5 83 GLU A O 1
ATOM 675 N N . LEU A 1 84 ? 2.154 1.278 3.6 1 98.31 84 LEU A N 1
ATOM 676 C CA . LEU A 1 84 ? 2.484 1.146 2.184 1 98.31 84 LEU A CA 1
ATOM 677 C C . LEU A 1 84 ? 3.742 0.306 1.996 1 98.31 84 LEU A C 1
ATOM 679 O O . LEU A 1 84 ? 3.795 -0.551 1.11 1 98.31 84 LEU A O 1
ATOM 683 N N . GLU A 1 85 ? 4.703 0.572 2.764 1 98.31 85 GLU A N 1
ATOM 684 C CA . GLU A 1 85 ? 5.938 -0.206 2.699 1 98.31 85 GLU A CA 1
ATOM 685 C C . GLU A 1 85 ? 5.668 -1.687 2.951 1 98.31 85 GLU A C 1
ATOM 687 O O . GLU A 1 85 ? 6.191 -2.547 2.24 1 98.31 85 GLU A O 1
ATOM 692 N N . LEU A 1 86 ? 4.891 -1.986 3.926 1 98.31 86 LEU A N 1
ATOM 693 C CA . LEU A 1 86 ? 4.562 -3.369 4.254 1 98.31 86 LEU A CA 1
ATOM 694 C C . LEU A 1 86 ? 3.83 -4.043 3.1 1 98.31 86 LEU A C 1
ATOM 696 O O . LEU A 1 86 ? 4.121 -5.191 2.76 1 98.31 86 LEU A O 1
ATOM 700 N N . LYS A 1 87 ? 2.898 -3.334 2.547 1 98.38 87 LYS A N 1
ATOM 701 C CA . LYS A 1 87 ? 2.15 -3.896 1.427 1 98.38 87 LYS A CA 1
ATOM 702 C C . LYS A 1 87 ? 3.061 -4.141 0.226 1 98.38 87 LYS A C 1
ATOM 704 O O . LYS A 1 87 ? 2.881 -5.113 -0.51 1 98.38 87 LYS A O 1
ATOM 709 N N . GLN A 1 88 ? 3.963 -3.309 -0.006 1 98.19 88 GLN A N 1
ATOM 710 C CA . GLN A 1 88 ? 4.93 -3.473 -1.085 1 98.19 88 GLN A CA 1
ATOM 711 C C . GLN A 1 88 ? 5.777 -4.727 -0.876 1 98.19 88 GLN A C 1
ATOM 713 O O . GLN A 1 88 ? 6.059 -5.457 -1.827 1 98.19 88 GLN A O 1
ATOM 718 N N . GLU A 1 89 ? 6.203 -4.957 0.315 1 98.5 89 GLU A N 1
ATOM 719 C CA . GLU A 1 89 ? 6.969 -6.16 0.629 1 98.5 89 GLU A CA 1
ATOM 720 C C . GLU A 1 89 ? 6.125 -7.418 0.435 1 98.5 89 GLU A C 1
ATOM 722 O O . GLU A 1 89 ? 6.609 -8.422 -0.089 1 98.5 89 GLU A O 1
ATOM 727 N N . GLU A 1 90 ? 4.891 -7.434 0.89 1 98.62 90 GLU A N 1
ATOM 728 C CA . GLU A 1 90 ? 3.986 -8.562 0.678 1 98.62 90 GLU A CA 1
ATOM 729 C C . GLU A 1 90 ? 3.816 -8.859 -0.809 1 98.62 90 GLU A C 1
ATOM 731 O O . GLU A 1 90 ? 3.863 -10.023 -1.224 1 98.62 90 GLU A O 1
ATOM 736 N N . LEU A 1 91 ? 3.594 -7.793 -1.522 1 98.5 91 LEU A N 1
ATOM 737 C CA . LEU A 1 91 ? 3.428 -7.941 -2.965 1 98.5 91 LEU A CA 1
ATOM 738 C C . LEU A 1 91 ? 4.664 -8.578 -3.592 1 98.5 91 LEU A C 1
ATOM 740 O O . LEU A 1 91 ? 4.547 -9.453 -4.453 1 98.5 91 LEU A O 1
ATOM 744 N N . ALA A 1 92 ? 5.805 -8.102 -3.195 1 98.69 92 ALA A N 1
ATOM 745 C CA . ALA A 1 92 ? 7.047 -8.672 -3.719 1 98.69 92 ALA A CA 1
ATOM 746 C C . ALA A 1 92 ? 7.137 -10.164 -3.414 1 98.69 92 ALA A C 1
ATOM 748 O O . ALA A 1 92 ? 7.523 -10.961 -4.273 1 98.69 92 ALA A O 1
ATOM 749 N N . THR A 1 93 ? 6.789 -10.516 -2.221 1 98.62 93 THR A N 1
ATOM 750 C CA . THR A 1 93 ? 6.84 -11.914 -1.812 1 98.62 93 THR A CA 1
ATOM 751 C C . THR A 1 93 ? 5.871 -12.758 -2.639 1 98.62 93 THR A C 1
ATOM 753 O O . THR A 1 93 ? 6.234 -13.828 -3.133 1 98.62 93 THR A O 1
ATOM 756 N N . VAL A 1 94 ? 4.664 -12.211 -2.752 1 98.69 94 VAL A N 1
ATOM 757 C CA . VAL A 1 94 ? 3.641 -12.961 -3.467 1 98.69 94 VAL A CA 1
ATOM 758 C C . VAL A 1 94 ? 4.016 -13.07 -4.945 1 98.69 94 VAL A C 1
ATOM 760 O O . VAL A 1 94 ? 3.779 -14.102 -5.578 1 98.69 94 VAL A O 1
ATOM 763 N N . LYS A 1 95 ? 4.609 -12.172 -5.539 1 98.69 95 LYS A N 1
ATOM 764 C CA . LYS A 1 95 ? 5.066 -12.211 -6.926 1 98.69 95 LYS A CA 1
ATOM 765 C C . LYS A 1 95 ? 6.152 -13.266 -7.113 1 98.69 95 LYS A C 1
ATOM 767 O O . LYS A 1 95 ? 6.168 -13.977 -8.117 1 98.69 95 LYS A O 1
ATOM 772 N N . GLU A 1 96 ? 7.062 -13.398 -6.164 1 98.62 96 GLU A N 1
ATOM 773 C CA . GLU A 1 96 ? 8.094 -14.43 -6.215 1 98.62 96 GLU A CA 1
ATOM 774 C C . GLU A 1 96 ? 7.484 -15.828 -6.176 1 98.62 96 GLU A C 1
ATOM 776 O O . GLU A 1 96 ? 7.914 -16.719 -6.914 1 98.62 96 GLU A O 1
ATOM 781 N N . GLU A 1 97 ? 6.492 -15.992 -5.305 1 98.56 97 GLU A N 1
ATOM 782 C CA . GLU A 1 97 ? 5.801 -17.281 -5.227 1 98.56 97 GLU A CA 1
ATOM 783 C C . GLU A 1 97 ? 5.105 -17.609 -6.543 1 98.56 97 GLU A C 1
ATOM 785 O O . GLU A 1 97 ? 5.133 -18.766 -6.988 1 98.56 97 GLU A O 1
ATOM 790 N N . LYS A 1 98 ? 4.52 -16.656 -7.145 1 98.69 98 LYS A N 1
ATOM 791 C CA . LYS A 1 98 ? 3.879 -16.844 -8.445 1 98.69 98 LYS A CA 1
ATOM 792 C C . LYS A 1 98 ? 4.887 -17.312 -9.492 1 98.69 98 LYS A C 1
ATOM 794 O O . LYS A 1 98 ? 4.602 -18.219 -10.281 1 98.69 98 LYS A O 1
ATOM 799 N N . ILE A 1 99 ? 6 -16.688 -9.477 1 98.5 99 ILE A N 1
ATOM 800 C CA . ILE A 1 99 ? 7.043 -17.047 -10.43 1 98.5 99 ILE A CA 1
ATOM 801 C C . ILE A 1 99 ? 7.461 -18.5 -10.203 1 98.5 99 ILE A C 1
ATOM 803 O O . ILE A 1 99 ? 7.617 -19.266 -11.156 1 98.5 99 ILE A O 1
ATOM 807 N N . ARG A 1 100 ? 7.613 -18.906 -8.945 1 98.56 100 ARG A N 1
ATOM 808 C CA . ARG A 1 100 ? 8.008 -20.266 -8.602 1 98.56 100 ARG A CA 1
ATOM 809 C C . ARG A 1 100 ? 6.973 -21.266 -9.086 1 98.56 100 ARG A C 1
ATOM 811 O O . ARG A 1 100 ? 7.324 -22.312 -9.656 1 98.56 100 ARG A O 1
ATOM 818 N N . LEU A 1 101 ? 5.785 -20.906 -8.914 1 98.44 101 LEU A N 1
ATOM 819 C CA . LEU A 1 101 ? 4.711 -21.781 -9.367 1 98.44 101 LEU A CA 1
ATOM 820 C C . LEU A 1 101 ? 4.691 -21.891 -10.883 1 98.44 101 LEU A C 1
ATOM 822 O O . LEU A 1 101 ? 4.445 -22.969 -11.438 1 98.44 101 LEU A O 1
ATOM 826 N N . GLY A 1 102 ? 4.965 -20.828 -11.547 1 98.44 102 GLY A N 1
ATOM 827 C CA . GLY A 1 102 ? 5.066 -20.844 -13 1 98.44 102 GLY A CA 1
ATOM 828 C C . GLY A 1 102 ? 6.156 -21.766 -13.508 1 98.44 102 GLY A C 1
ATOM 829 O O . GLY A 1 102 ? 5.949 -22.5 -14.484 1 98.44 102 GLY A O 1
ATOM 830 N N . MET A 1 103 ? 7.238 -21.812 -12.883 1 98.56 103 MET A N 1
ATOM 831 C CA . MET A 1 103 ? 8.336 -22.703 -13.25 1 98.56 103 MET A CA 1
ATOM 832 C C . MET A 1 103 ? 7.941 -24.156 -13.039 1 98.56 103 MET A C 1
ATOM 834 O O . MET A 1 103 ? 8.281 -25.031 -13.852 1 98.56 103 MET A O 1
ATOM 838 N N . GLU A 1 104 ? 7.254 -24.359 -11.922 1 98.5 104 GLU A N 1
ATOM 839 C CA . GLU A 1 104 ? 6.797 -25.719 -11.641 1 98.5 104 GLU A CA 1
ATOM 840 C C . GLU A 1 104 ? 5.816 -26.203 -12.703 1 98.5 104 GLU A C 1
ATOM 842 O O . GLU A 1 104 ? 5.863 -27.359 -13.117 1 98.5 104 GLU A O 1
ATOM 847 N N . VAL A 1 105 ? 4.977 -25.312 -13.094 1 98.62 105 VAL A N 1
ATOM 848 C CA . VAL A 1 105 ? 4.023 -25.641 -14.148 1 98.62 105 VAL A CA 1
ATOM 849 C C . VAL A 1 105 ? 4.773 -26.047 -15.414 1 98.62 105 VAL A C 1
ATOM 851 O O . VAL A 1 105 ? 4.445 -27.062 -16.031 1 98.62 105 VAL A O 1
ATOM 854 N N . GLU A 1 106 ? 5.777 -25.391 -15.805 1 98.31 106 GLU A N 1
ATOM 855 C CA . GLU A 1 106 ? 6.559 -25.703 -17 1 98.31 106 GLU A CA 1
ATOM 856 C C . GLU A 1 106 ? 7.281 -27.031 -16.859 1 98.31 106 GLU A C 1
ATOM 858 O O . GLU A 1 106 ? 7.34 -27.828 -17.797 1 98.31 106 GLU A O 1
ATOM 863 N N . ARG A 1 107 ? 7.812 -27.234 -15.703 1 98.5 107 ARG A N 1
ATOM 864 C CA . ARG A 1 107 ? 8.492 -28.5 -15.43 1 98.5 107 ARG A CA 1
ATOM 865 C C . ARG A 1 107 ? 7.535 -29.672 -15.57 1 98.5 107 ARG A C 1
ATOM 867 O O . ARG A 1 107 ? 7.875 -30.688 -16.188 1 98.5 107 ARG A O 1
ATOM 874 N N . LEU A 1 108 ? 6.379 -29.5 -15.062 1 98.25 108 LEU A N 1
ATOM 875 C CA . LEU A 1 108 ? 5.398 -30.578 -15.086 1 98.25 108 LEU A CA 1
ATOM 876 C C . LEU A 1 108 ? 4.883 -30.797 -16.5 1 98.25 108 LEU A C 1
ATOM 878 O O . LEU A 1 108 ? 4.637 -31.938 -16.906 1 98.25 108 LEU A O 1
ATOM 882 N N . LYS A 1 109 ? 4.711 -29.781 -17.312 1 98.06 109 LYS A N 1
ATOM 883 C CA . LYS A 1 109 ? 4.316 -29.922 -18.703 1 98.06 109 LYS A CA 1
ATOM 884 C C . LYS A 1 109 ? 5.348 -30.734 -19.5 1 98.06 109 LYS A C 1
ATOM 886 O O . LYS A 1 109 ? 4.992 -31.609 -20.281 1 98.06 109 LYS A O 1
ATOM 891 N N . LYS A 1 110 ? 6.598 -30.547 -19.266 1 98.12 110 LYS A N 1
ATOM 892 C CA . LYS A 1 110 ? 7.668 -31.297 -19.906 1 98.12 110 LYS A CA 1
ATOM 893 C C . LYS A 1 110 ? 7.641 -32.75 -19.484 1 98.12 110 LYS A C 1
ATOM 895 O O . LYS A 1 110 ? 7.836 -33.656 -20.312 1 98.12 110 LYS A O 1
ATOM 900 N N . LYS A 1 111 ? 7.371 -32.969 -18.234 1 97.94 111 LYS A N 1
ATOM 901 C CA . LYS A 1 111 ? 7.312 -34.312 -17.719 1 97.94 111 LYS A CA 1
ATOM 902 C C . LYS A 1 111 ? 6.164 -35.094 -18.344 1 97.94 111 LYS A C 1
ATOM 904 O O . LYS A 1 111 ? 6.328 -36.281 -18.719 1 97.94 111 LYS A O 1
ATOM 909 N N . VAL A 1 112 ? 5.047 -34.375 -18.406 1 97.56 112 VAL A N 1
ATOM 910 C CA . VAL A 1 112 ? 3.9 -35.031 -19.047 1 97.56 112 VAL A CA 1
ATOM 911 C C . VAL A 1 112 ? 4.258 -35.406 -20.484 1 97.56 112 VAL A C 1
ATOM 913 O O . VAL A 1 112 ? 3.949 -36.5 -20.922 1 97.56 112 VAL A O 1
ATOM 916 N N . LYS A 1 113 ? 4.93 -34.562 -21.25 1 96.62 113 LYS A N 1
ATOM 917 C CA . LYS A 1 113 ? 5.324 -34.844 -22.625 1 96.62 113 LYS A CA 1
ATOM 918 C C . LYS A 1 113 ? 6.293 -36.031 -22.703 1 96.62 113 LYS A C 1
ATOM 920 O O . LYS A 1 113 ? 6.137 -36.906 -23.531 1 96.62 113 LYS A O 1
ATOM 925 N N . THR A 1 114 ? 7.238 -36.031 -21.766 1 96.25 114 THR A N 1
ATOM 926 C CA . THR A 1 114 ? 8.242 -37.094 -21.75 1 96.25 114 THR A CA 1
ATOM 927 C C . THR A 1 114 ? 7.598 -38.438 -21.484 1 96.25 114 THR A C 1
ATOM 929 O O . THR A 1 114 ? 7.895 -39.406 -22.172 1 96.25 114 THR A O 1
ATOM 932 N N . VAL A 1 115 ? 6.664 -38.438 -20.578 1 95.75 115 VAL A N 1
ATOM 933 C CA . VAL A 1 115 ? 6.039 -39.688 -20.219 1 95.75 115 VAL A CA 1
ATOM 934 C C . VAL A 1 115 ? 5.129 -40.156 -21.359 1 95.75 115 VAL A C 1
ATOM 936 O O . VAL A 1 115 ? 5.031 -41.375 -21.625 1 95.75 115 VAL A O 1
ATOM 939 N N . LYS A 1 116 ? 4.555 -39.312 -22.094 1 94.62 116 LYS A N 1
ATOM 940 C CA . LYS A 1 116 ? 3.713 -39.656 -23.234 1 94.62 116 LYS A CA 1
ATOM 941 C C . LYS A 1 116 ? 4.547 -40.219 -24.375 1 94.62 116 LYS A C 1
ATOM 943 O O . LYS A 1 116 ? 4.133 -41.188 -25.031 1 94.62 116 LYS A O 1
ATOM 948 N N . VAL A 1 117 ? 5.719 -39.688 -24.625 1 94.62 117 VAL A N 1
ATOM 949 C CA . VAL A 1 117 ? 6.625 -40.188 -25.656 1 94.62 117 VAL A CA 1
ATOM 950 C C . VAL A 1 117 ? 7.09 -41.594 -25.297 1 94.62 117 VAL A C 1
ATOM 952 O O . VAL A 1 117 ? 7.156 -42.5 -26.156 1 94.62 117 VAL A O 1
ATOM 955 N N . GLU A 1 118 ? 7.344 -41.781 -23.984 1 91.38 118 GLU A N 1
ATOM 956 C CA . GLU A 1 118 ? 7.742 -43.094 -23.516 1 91.38 118 GLU A CA 1
ATOM 957 C C . GLU A 1 118 ? 6.633 -44.125 -23.75 1 91.38 118 GLU A C 1
ATOM 959 O O . GLU A 1 118 ? 6.898 -45.25 -24.156 1 91.38 118 GLU A O 1
ATOM 964 N N . ASN A 1 119 ? 5.41 -43.688 -23.453 1 91.75 119 ASN A N 1
ATOM 965 C CA . ASN A 1 119 ? 4.262 -44.562 -23.672 1 91.75 119 ASN A CA 1
ATOM 966 C C . ASN A 1 119 ? 4.125 -44.938 -25.141 1 91.75 119 ASN A C 1
ATOM 968 O O . ASN A 1 119 ? 3.828 -46.094 -25.469 1 91.75 119 ASN A O 1
ATOM 972 N N . SER A 1 120 ? 4.332 -44.094 -26.047 1 90.94 120 SER A N 1
ATOM 973 C CA . SER A 1 120 ? 4.254 -44.344 -27.484 1 90.94 120 SER A CA 1
ATOM 974 C C . SER A 1 120 ? 5.352 -45.312 -27.938 1 90.94 120 SER A C 1
ATOM 976 O O . SER A 1 120 ? 5.113 -46.188 -28.766 1 90.94 120 SER A O 1
ATOM 978 N N . ARG A 1 121 ? 6.574 -45.125 -27.406 1 90.38 121 ARG A N 1
ATOM 979 C CA . ARG A 1 121 ? 7.699 -46 -27.719 1 90.38 121 ARG A CA 1
ATOM 980 C C . ARG A 1 121 ? 7.422 -47.438 -27.266 1 90.38 121 ARG A C 1
ATOM 982 O O . ARG A 1 121 ? 7.668 -48.375 -28 1 90.38 121 ARG A O 1
ATOM 989 N N . LEU A 1 122 ? 6.859 -47.562 -26.047 1 86.38 122 LEU A N 1
ATOM 990 C CA . LEU A 1 122 ? 6.527 -48.875 -25.5 1 86.38 122 LEU A CA 1
ATOM 991 C C . LEU A 1 122 ? 5.473 -49.594 -26.359 1 86.38 122 LEU A C 1
ATOM 993 O O . LEU A 1 122 ? 5.562 -50.781 -26.609 1 86.38 122 LEU A O 1
ATOM 997 N N . ASN A 1 123 ? 4.473 -48.719 -26.781 1 86.94 123 ASN A N 1
ATOM 998 C CA . ASN A 1 123 ? 3.42 -49.281 -27.641 1 86.94 123 ASN A CA 1
ATOM 999 C C . ASN A 1 123 ? 3.979 -49.812 -28.953 1 86.94 123 ASN A C 1
ATOM 1001 O O . ASN A 1 123 ? 3.564 -50.844 -29.438 1 86.94 123 ASN A O 1
ATOM 1005 N N . LYS A 1 124 ? 4.961 -49.188 -29.547 1 88.69 124 LYS A N 1
ATOM 1006 C CA . LYS A 1 124 ? 5.578 -49.625 -30.797 1 88.69 124 LYS A CA 1
ATOM 1007 C C . LYS A 1 124 ? 6.418 -50.875 -30.609 1 88.69 124 LYS A C 1
ATOM 1009 O O . LYS A 1 124 ? 6.367 -51.812 -31.422 1 88.69 124 LYS A O 1
ATOM 1014 N N . GLU A 1 125 ? 7.141 -50.938 -29.5 1 84.75 125 GLU A N 1
ATOM 1015 C CA . GLU A 1 125 ? 7.988 -52.094 -29.203 1 84.75 125 GLU A CA 1
ATOM 1016 C C . GLU A 1 125 ? 7.156 -53.344 -28.969 1 84.75 125 GLU A C 1
ATOM 1018 O O . GLU A 1 125 ? 7.523 -54.438 -29.422 1 84.75 125 GLU A O 1
ATOM 1023 N N . CYS A 1 126 ? 6.059 -53.125 -28.266 1 83.31 126 CYS A N 1
ATOM 1024 C CA . CYS A 1 126 ? 5.176 -54.25 -28.016 1 83.31 126 CYS A CA 1
ATOM 1025 C C . CYS A 1 126 ? 4.562 -54.781 -29.297 1 83.31 126 CYS A C 1
ATOM 1027 O O . CYS A 1 126 ? 4.477 -55.969 -29.516 1 83.31 126 CYS A O 1
ATOM 1029 N N . SER A 1 127 ? 4.168 -53.906 -30.203 1 83.12 127 SER A N 1
ATOM 1030 C CA . SER A 1 127 ? 3.586 -54.281 -31.484 1 83.12 127 SER A CA 1
ATOM 1031 C C . SER A 1 127 ? 4.605 -55 -32.344 1 83.12 127 SER A C 1
ATOM 1033 O O . SER A 1 127 ? 4.293 -56.031 -32.969 1 83.12 127 SER A O 1
ATOM 1035 N N . ASN A 1 128 ? 5.895 -54.5 -32.344 1 83.94 128 ASN A N 1
ATOM 1036 C CA . ASN A 1 128 ? 6.961 -55.156 -33.125 1 83.94 128 ASN A CA 1
ATOM 1037 C C . ASN A 1 128 ? 7.305 -56.531 -32.594 1 83.94 128 ASN A C 1
ATOM 1039 O O . ASN A 1 128 ? 7.535 -57.469 -33.375 1 83.94 128 ASN A O 1
ATOM 1043 N N . GLY A 1 129 ? 7.328 -56.625 -31.266 1 80.19 129 GLY A N 1
ATOM 1044 C CA . GLY A 1 129 ? 7.598 -57.906 -30.641 1 80.19 129 GLY A CA 1
ATOM 1045 C C . GLY A 1 129 ? 6.566 -58.969 -31 1 80.19 129 GLY A C 1
ATOM 1046 O O . GLY A 1 129 ? 6.918 -60.094 -31.312 1 80.19 129 GLY A O 1
ATOM 1047 N N . ASN A 1 130 ? 5.328 -58.562 -30.969 1 80.19 130 ASN A N 1
ATOM 1048 C CA . ASN A 1 130 ? 4.254 -59.469 -31.344 1 80.19 130 ASN A CA 1
ATOM 1049 C C . ASN A 1 130 ? 4.367 -59.906 -32.781 1 80.19 130 ASN A C 1
ATOM 1051 O O . ASN A 1 130 ? 4.105 -61.062 -33.125 1 80.19 130 ASN A O 1
ATOM 1055 N N . GLY A 1 131 ? 4.816 -59.031 -33.625 1 81.19 131 GLY A N 1
ATOM 1056 C CA . GLY A 1 131 ? 5.023 -59.375 -35.031 1 81.19 131 GLY A CA 1
ATOM 1057 C C . GLY A 1 131 ? 6.16 -60.375 -35.25 1 81.19 131 GLY A C 1
ATOM 1058 O O . GLY A 1 131 ? 6.031 -61.312 -36 1 81.19 131 GLY A O 1
ATOM 1059 N N . ILE A 1 132 ? 7.223 -60.156 -34.594 1 83.88 132 ILE A N 1
ATOM 1060 C CA . ILE A 1 132 ? 8.391 -61.031 -34.688 1 83.88 132 ILE A CA 1
ATOM 1061 C C . ILE A 1 132 ? 8.039 -62.438 -34.188 1 83.88 132 ILE A C 1
ATOM 1063 O O . ILE A 1 132 ? 8.383 -63.438 -34.812 1 83.88 132 ILE A O 1
ATOM 1067 N N . LEU A 1 133 ? 7.305 -62.406 -33.094 1 82.69 133 LEU A N 1
ATOM 1068 C CA . LEU A 1 133 ? 6.93 -63.688 -32.5 1 82.69 133 LEU A CA 1
ATOM 1069 C C . LEU A 1 133 ? 5.996 -64.438 -33.438 1 82.69 133 LEU A C 1
ATOM 1071 O O . LEU A 1 133 ? 6.105 -65.688 -33.562 1 82.69 133 LEU A O 1
ATOM 1075 N N . MET A 1 134 ? 5.176 -63.781 -34.125 1 82.12 134 MET A N 1
ATOM 1076 C CA . MET A 1 134 ? 4.266 -64.438 -35.062 1 82.12 134 MET A CA 1
ATOM 1077 C C . MET A 1 134 ? 5.027 -65 -36.25 1 82.12 134 MET A C 1
ATOM 1079 O O . MET A 1 134 ? 4.727 -66.062 -36.75 1 82.12 134 MET A O 1
ATOM 1083 N N . THR A 1 135 ? 6.094 -64.312 -36.719 1 86.12 135 THR A N 1
ATOM 1084 C CA . THR A 1 135 ? 6.906 -64.812 -37.812 1 86.12 135 THR A CA 1
ATOM 1085 C C . THR 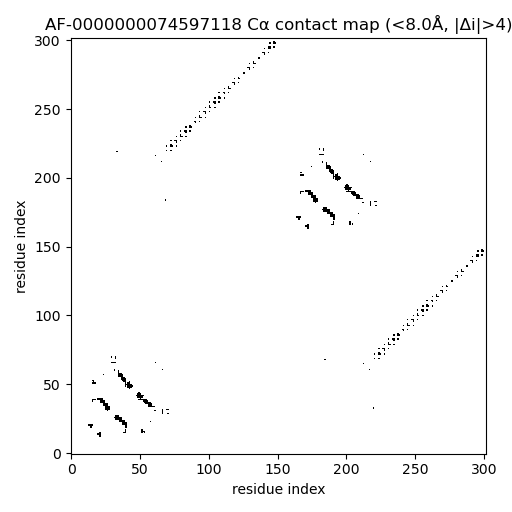A 1 135 ? 7.715 -66.062 -37.438 1 86.12 135 THR A C 1
ATOM 1087 O O . THR A 1 135 ? 7.812 -67 -38.219 1 86.12 135 THR A O 1
ATOM 1090 N N . ILE A 1 136 ? 8.188 -66 -36.25 1 82.12 136 ILE A N 1
ATOM 1091 C CA . ILE A 1 136 ? 8.977 -67.125 -35.781 1 82.12 136 ILE A CA 1
ATOM 1092 C C . ILE A 1 136 ? 8.078 -68.375 -35.656 1 82.12 136 ILE A C 1
ATOM 1094 O O . ILE A 1 136 ? 8.477 -69.438 -36.031 1 82.12 136 ILE A O 1
ATOM 1098 N N . CYS A 1 137 ? 6.828 -68.062 -35.156 1 77.12 137 CYS A N 1
ATOM 1099 C CA . CYS A 1 137 ? 5.891 -69.188 -35 1 77.12 137 CYS A CA 1
ATOM 1100 C C . CYS A 1 137 ? 5.566 -69.812 -36.344 1 77.12 137 CYS A C 1
ATOM 1102 O O . CYS A 1 137 ? 5.527 -71.062 -36.469 1 77.12 137 CYS A O 1
ATOM 1104 N N . VAL A 1 138 ? 5.508 -69.125 -37.406 1 82.56 138 VAL A N 1
ATOM 1105 C CA . VAL A 1 138 ? 5.188 -69.625 -38.75 1 82.56 138 VAL A CA 1
ATOM 1106 C C . VAL A 1 138 ? 6.383 -70.375 -39.312 1 82.56 138 VAL A C 1
ATOM 1108 O O . VAL A 1 138 ? 6.219 -71.438 -39.906 1 82.56 138 VAL A O 1
ATOM 1111 N N . LEU A 1 139 ? 7.59 -69.938 -39.062 1 85.44 139 LEU A N 1
ATOM 1112 C CA . LEU A 1 139 ? 8.797 -70.562 -39.562 1 85.44 139 LEU A CA 1
ATOM 1113 C C . LEU A 1 139 ? 9.031 -71.938 -38.875 1 85.44 139 LEU A C 1
ATOM 1115 O O . LEU A 1 139 ? 9.391 -72.875 -39.531 1 85.44 139 LEU A O 1
ATOM 1119 N N . VAL A 1 140 ? 8.742 -71.938 -37.625 1 80.31 140 VAL A N 1
ATOM 1120 C CA . VAL A 1 140 ? 8.93 -73.188 -36.844 1 80.31 140 VAL A CA 1
ATOM 1121 C C . VAL A 1 140 ? 7.918 -74.188 -37.312 1 80.31 140 VAL A C 1
ATOM 1123 O O . VAL A 1 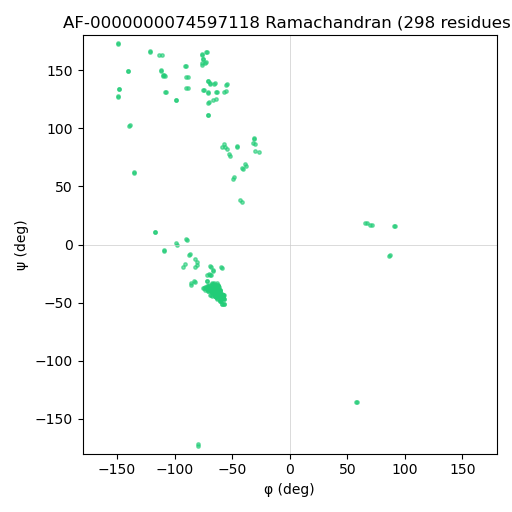140 ? 8.258 -75.375 -37.469 1 80.31 140 VAL A O 1
ATOM 1126 N N . CYS A 1 141 ? 6.715 -73.688 -37.562 1 74.44 141 CYS A N 1
ATOM 1127 C CA . CYS A 1 141 ? 5.68 -74.562 -38.031 1 74.44 141 CYS A CA 1
ATOM 1128 C C . CYS A 1 141 ? 6.031 -75.125 -39.406 1 74.44 141 CYS A C 1
ATOM 1130 O O . CYS A 1 141 ? 5.883 -76.312 -39.656 1 74.44 141 CYS A O 1
ATOM 1132 N N . VAL A 1 142 ? 6.613 -74.438 -40.312 1 81.56 142 VAL A N 1
ATOM 1133 C CA . VAL A 1 142 ? 7.016 -74.875 -41.656 1 81.56 142 VAL A CA 1
ATOM 1134 C C . VAL A 1 142 ? 8.188 -75.875 -41.531 1 81.56 142 VAL A C 1
ATOM 1136 O O . VAL A 1 142 ? 8.211 -76.875 -42.219 1 81.56 142 VAL A O 1
ATOM 1139 N N . PHE A 1 143 ? 9.023 -75.562 -40.625 1 81.88 143 PHE A N 1
ATOM 1140 C CA . PHE A 1 143 ? 10.195 -76.375 -40.438 1 81.88 143 PHE A CA 1
ATOM 1141 C C . PHE A 1 143 ? 9.797 -77.75 -39.875 1 81.88 143 PHE A C 1
ATOM 1143 O O . PHE A 1 143 ? 10.305 -78.812 -40.344 1 81.88 143 PHE A O 1
ATOM 1150 N N . VAL A 1 144 ? 8.953 -77.75 -38.969 1 78.62 144 VAL A N 1
ATOM 1151 C CA . VAL A 1 144 ? 8.508 -79 -38.375 1 78.62 144 VAL A CA 1
ATOM 1152 C C . VAL A 1 144 ? 7.77 -79.812 -39.406 1 78.62 144 VAL A C 1
ATOM 1154 O O . VAL A 1 144 ? 7.965 -81.062 -39.5 1 78.62 144 VAL A O 1
ATOM 1157 N N . VAL A 1 145 ? 7.094 -79.25 -40.281 1 76.75 145 VAL A N 1
ATOM 1158 C CA . VAL A 1 145 ? 6.367 -80 -41.344 1 76.75 145 VAL A CA 1
ATOM 1159 C C . VAL A 1 145 ? 7.355 -80.562 -42.344 1 76.75 145 VAL A C 1
ATOM 1161 O O . VAL A 1 145 ? 7.211 -81.75 -42.75 1 76.75 145 VAL A O 1
ATOM 1164 N N . CYS A 1 146 ? 8.391 -79.875 -42.625 1 75.81 146 CYS A N 1
ATOM 1165 C CA . CYS A 1 146 ? 9.391 -80.312 -43.562 1 75.81 146 CYS A CA 1
ATOM 1166 C C . CYS A 1 146 ? 10.203 -81.5 -43 1 75.81 146 CYS A C 1
ATOM 1168 O O . CYS A 1 146 ? 10.516 -82.438 -43.688 1 75.81 146 CYS A O 1
ATOM 1170 N N . LEU A 1 147 ? 10.445 -81.438 -41.812 1 79.81 147 LEU A N 1
ATOM 1171 C CA . LEU A 1 147 ? 11.211 -82.5 -41.156 1 79.81 147 LEU A CA 1
ATOM 1172 C C . LEU A 1 147 ? 10.398 -83.75 -41.062 1 79.81 147 LEU A C 1
ATOM 1174 O O . LEU A 1 147 ? 10.93 -84.875 -41.281 1 79.81 147 LEU A O 1
ATOM 1178 N N . VAL A 1 148 ? 9.156 -83.688 -40.812 1 74.31 148 VAL A N 1
ATOM 1179 C CA . VAL A 1 148 ? 8.289 -84.875 -40.719 1 74.31 148 VAL A CA 1
ATOM 1180 C C . VAL A 1 148 ? 8.086 -85.5 -42.094 1 74.31 148 VAL A C 1
ATOM 1182 O O . VAL A 1 148 ? 8.023 -86.75 -42.219 1 74.31 148 VAL A O 1
ATOM 1185 N N . LYS A 1 149 ? 8.188 -84.812 -43.094 1 71.94 149 LYS A N 1
ATOM 1186 C CA . LYS A 1 149 ? 8.055 -85.375 -44.438 1 71.94 149 LYS A CA 1
ATOM 1187 C C . LYS A 1 149 ? 9.352 -86 -44.906 1 71.94 149 LYS A C 1
ATOM 1189 O O . LYS A 1 149 ? 9.328 -86.938 -45.75 1 71.94 149 LYS A O 1
ATOM 1194 N N . LEU A 1 150 ? 10.336 -85.688 -44.375 1 71.94 150 LEU A N 1
ATOM 1195 C CA . LEU A 1 150 ? 11.617 -86.312 -44.781 1 71.94 150 LEU A CA 1
ATOM 1196 C C . LEU A 1 150 ? 11.922 -87.562 -43.969 1 71.94 150 LEU A C 1
ATOM 1198 O O . LEU A 1 150 ? 12.781 -88.375 -44.344 1 71.94 150 LEU A O 1
ATOM 1202 N N . LEU A 1 151 ? 11.305 -87.688 -42.969 1 62.69 151 LEU A N 1
ATOM 1203 C CA . LEU A 1 151 ? 11.469 -88.938 -42.219 1 62.69 151 LEU A CA 1
ATOM 1204 C C . LEU A 1 151 ? 10.367 -89.875 -42.594 1 62.69 151 LEU A C 1
ATOM 1206 O O . LEU A 1 151 ? 10.617 -91.125 -42.688 1 62.69 151 LEU A O 1
ATOM 1210 N N . MET B 1 1 ? -16.547 26.391 57.844 1 28.61 1 MET B N 1
ATOM 1211 C CA . MET B 1 1 ? -17.641 26.094 56.938 1 28.61 1 MET B CA 1
ATOM 1212 C C . MET B 1 1 ? -17.391 26.688 55.531 1 28.61 1 MET B C 1
ATOM 1214 O O . MET B 1 1 ? -17.531 27.891 55.344 1 28.61 1 MET B O 1
ATOM 1218 N N . PHE B 1 2 ? -16.406 26.297 54.75 1 40.88 2 PHE B N 1
ATOM 1219 C CA . PHE B 1 2 ? -15.922 26.672 53.438 1 40.88 2 PHE B CA 1
ATOM 1220 C C . PHE B 1 2 ? -17.031 26.531 52.406 1 40.88 2 PHE B C 1
ATOM 1222 O O . PHE B 1 2 ? -17.562 25.438 52.188 1 40.88 2 PHE B O 1
ATOM 1229 N N . GLU B 1 3 ? -17.906 27.547 52.188 1 36.56 3 GLU B N 1
ATOM 1230 C CA . GLU B 1 3 ? -18.859 27.594 51.094 1 36.56 3 GLU B CA 1
ATOM 1231 C C . GLU B 1 3 ? -18.156 27.453 49.75 1 36.56 3 GLU B C 1
ATOM 1233 O O . GLU B 1 3 ? -17.359 28.297 49.344 1 36.56 3 GLU B O 1
ATOM 1238 N N . ILE B 1 4 ? -17.922 26.281 49.375 1 42.97 4 ILE B N 1
ATOM 1239 C CA . ILE B 1 4 ? -17.562 25.969 48 1 42.97 4 ILE B CA 1
ATOM 1240 C C . ILE B 1 4 ? -18.609 26.562 47.062 1 42.97 4 ILE B C 1
ATOM 1242 O O . ILE B 1 4 ? -19.781 26.172 47.094 1 42.97 4 ILE B O 1
ATOM 1246 N N . SER B 1 5 ? -18.547 27.844 46.812 1 42.03 5 SER B N 1
ATOM 1247 C CA . SER B 1 5 ? -19.359 28.359 45.719 1 42.03 5 SER B CA 1
ATOM 1248 C C . SER B 1 5 ? -19.25 27.484 44.469 1 42.03 5 SER B C 1
ATOM 1250 O O . SER B 1 5 ? -18.156 27.297 43.938 1 42.03 5 SER B O 1
ATOM 1252 N N . SER B 1 6 ? -20.031 26.469 44.406 1 42.34 6 SER B N 1
ATOM 1253 C CA . SER B 1 6 ? -20.25 25.766 43.125 1 42.34 6 SER B CA 1
ATOM 1254 C C . SER B 1 6 ? -20.594 26.734 42 1 42.34 6 SER B C 1
ATOM 1256 O O . SER B 1 6 ? -21.703 27.266 41.938 1 42.34 6 SER B O 1
ATOM 1258 N N . ASN B 1 7 ? -19.797 27.688 41.719 1 37.84 7 ASN B N 1
ATOM 1259 C CA . ASN B 1 7 ? -20.062 28.391 40.469 1 37.84 7 ASN B CA 1
ATOM 1260 C C . ASN B 1 7 ? -20.469 27.422 39.344 1 37.84 7 ASN B C 1
ATOM 1262 O O . ASN B 1 7 ? -19.625 26.688 38.844 1 37.84 7 ASN B O 1
ATOM 1266 N N . SER B 1 8 ? -21.594 26.797 39.531 1 44.53 8 SER B N 1
ATOM 1267 C CA . SER B 1 8 ? -22.234 26.141 38.406 1 44.53 8 SER B CA 1
ATOM 1268 C C . SER B 1 8 ? -22.188 27.016 37.156 1 44.53 8 SER B C 1
ATOM 1270 O O . SER B 1 8 ? -23.016 27.906 36.969 1 44.53 8 SER B O 1
ATOM 1272 N N . GLY B 1 9 ? -21.25 27.719 36.812 1 43.38 9 GLY B N 1
ATOM 1273 C CA . GLY B 1 9 ? -21.25 28.438 35.562 1 43.38 9 GLY B CA 1
ATOM 1274 C C . GLY B 1 9 ? -22.031 27.75 34.469 1 43.38 9 GLY B C 1
ATOM 1275 O O . GLY B 1 9 ? -21.734 26.594 34.125 1 43.38 9 GLY B O 1
ATOM 1276 N N . SER B 1 10 ? -23.25 27.906 34.312 1 52.31 10 SER B N 1
ATOM 1277 C CA . SER B 1 10 ? -24.125 27.516 33.219 1 52.31 10 SER B CA 1
ATOM 1278 C C . SER B 1 10 ? -23.359 27.5 31.891 1 52.31 10 SER B C 1
ATOM 1280 O O . SER B 1 10 ? -22.828 28.531 31.469 1 52.31 10 SER B O 1
ATOM 1282 N N . LYS B 1 11 ? -22.656 26.516 31.625 1 59.72 11 LYS B N 1
ATOM 1283 C CA . LYS B 1 11 ? -22 26.422 30.312 1 59.72 11 LYS B CA 1
ATOM 1284 C C . LYS B 1 11 ? -22.906 26.938 29.203 1 59.72 11 LYS B C 1
ATOM 1286 O O . LYS B 1 11 ? -23.953 26.344 28.906 1 59.72 11 LYS B O 1
ATOM 1291 N N . VAL B 1 12 ? -23.219 28.234 29.094 1 69.38 12 VAL B N 1
ATOM 1292 C CA . VAL B 1 12 ? -23.969 28.828 28 1 69.38 12 VAL B CA 1
ATOM 1293 C C . VAL B 1 12 ? -23.703 28.062 26.703 1 69.38 12 VAL B C 1
ATOM 1295 O O . VAL B 1 12 ? -22.562 27.984 26.25 1 69.38 12 VAL B O 1
ATOM 1298 N N . VAL B 1 13 ? -24.594 27.141 26.625 1 81.56 13 VAL B N 1
ATOM 1299 C CA . VAL B 1 13 ? -24.578 26.422 25.359 1 81.56 13 VAL B CA 1
ATOM 1300 C C . VAL B 1 13 ? -25.094 27.328 24.234 1 81.56 13 VAL B C 1
ATOM 1302 O O . VAL B 1 13 ? -26.188 27.891 24.344 1 81.56 13 VAL B O 1
ATOM 1305 N N . ASN B 1 14 ? -24.297 27.734 23.312 1 91 14 ASN B N 1
ATOM 1306 C CA . ASN B 1 14 ? -24.719 28.531 22.156 1 91 14 ASN B CA 1
ATOM 1307 C C . ASN B 1 14 ? -25.828 27.844 21.375 1 91 14 ASN B C 1
ATOM 1309 O O . ASN B 1 14 ? -25.812 26.625 21.203 1 91 14 ASN B O 1
ATOM 1313 N N . LYS B 1 15 ? -26.828 28.656 21.094 1 94.69 15 LYS B N 1
ATOM 1314 C CA . LYS B 1 15 ? -27.953 28.141 20.312 1 94.69 15 LYS B CA 1
ATOM 1315 C C . LYS B 1 15 ? -27.969 28.75 18.906 1 94.69 15 LYS B C 1
ATOM 1317 O O . LYS B 1 15 ? -27.578 29.906 18.734 1 94.69 15 LYS B O 1
ATOM 1322 N N . CYS B 1 16 ? -28.391 27.906 17.969 1 95.81 16 CYS B N 1
ATOM 1323 C CA . CYS B 1 16 ? -28.531 28.453 16.609 1 95.81 16 CYS B CA 1
ATOM 1324 C C . CYS B 1 16 ? -29.828 29.234 16.469 1 95.81 16 CYS B C 1
ATOM 1326 O O . CYS B 1 16 ? -30.484 29.547 17.469 1 95.81 16 CYS B O 1
ATOM 1328 N N . PHE B 1 17 ? -30.125 29.625 15.195 1 95.44 17 PHE B N 1
ATOM 1329 C CA . PHE B 1 17 ? -31.297 30.453 14.961 1 95.44 17 PHE B CA 1
ATOM 1330 C C . PHE B 1 17 ? -32.562 29.656 15.203 1 95.44 17 PHE B C 1
ATOM 1332 O O . PHE B 1 17 ? -33.625 30.25 15.414 1 95.44 17 PHE B O 1
ATOM 1339 N N . CYS B 1 18 ? -32.5 28.281 15.203 1 94.88 18 CYS B N 1
ATOM 1340 C CA . CYS B 1 18 ? -33.656 27.406 15.445 1 94.88 18 CYS B CA 1
ATOM 1341 C C . CYS B 1 18 ? -33.906 27.266 16.938 1 94.88 18 CYS B C 1
ATOM 1343 O O . CYS B 1 18 ? -34.969 26.734 17.344 1 94.88 18 CYS B O 1
ATOM 1345 N N . GLY B 1 19 ? -33 27.672 17.75 1 94.44 19 GLY B N 1
ATOM 1346 C CA . GLY B 1 19 ? -33.156 27.562 19.188 1 94.44 19 GLY B CA 1
ATOM 1347 C C . GLY B 1 19 ? -32.625 26.266 19.75 1 94.44 19 GLY B C 1
ATOM 1348 O O . GLY B 1 19 ? -32.938 25.891 20.875 1 94.44 19 GLY B O 1
ATOM 1349 N N . ILE B 1 20 ? -31.875 25.625 19 1 93.75 20 ILE B N 1
ATOM 1350 C CA . ILE B 1 20 ? -31.297 24.359 19.438 1 93.75 20 ILE B CA 1
ATOM 1351 C C . ILE B 1 20 ? -29.797 24.516 19.625 1 93.75 20 ILE B C 1
ATOM 1353 O O . ILE B 1 20 ? -29.172 25.391 19 1 93.75 20 ILE B O 1
ATOM 1357 N N . PRO B 1 21 ? -29.266 23.766 20.516 1 94.88 21 PRO B N 1
ATOM 1358 C CA . PRO B 1 21 ? -27.812 23.844 20.734 1 94.88 21 PRO B CA 1
ATOM 1359 C C . PRO B 1 21 ? -27.016 23.609 19.438 1 94.88 21 PRO B C 1
ATOM 1361 O O . PRO B 1 21 ? -27.391 22.766 18.625 1 94.88 21 PRO B O 1
ATOM 1364 N N . VAL B 1 22 ? -25.969 24.391 19.172 1 95.38 22 VAL B N 1
ATOM 1365 C CA . VAL B 1 22 ? -25.156 24.312 17.953 1 95.38 22 VAL B CA 1
ATOM 1366 C C . VAL B 1 22 ? -24.297 23.062 18 1 95.38 22 VAL B C 1
ATOM 1368 O O . VAL B 1 22 ? -24.094 22.469 19.062 1 95.38 22 VAL B O 1
ATOM 1371 N N . THR B 1 23 ? -23.875 22.578 16.875 1 94.56 23 THR B N 1
ATOM 1372 C CA . THR B 1 23 ? -22.891 21.5 16.75 1 94.56 23 THR B CA 1
ATOM 1373 C C . THR B 1 23 ? -21.578 22.047 16.203 1 94.56 23 THR B C 1
ATOM 1375 O O . THR B 1 23 ? -21.562 23.062 15.492 1 94.56 23 THR B O 1
ATOM 1378 N N . VAL B 1 24 ? -20.5 21.469 16.656 1 94.94 24 VAL B N 1
ATOM 1379 C CA . VAL B 1 24 ? -19.188 21.891 16.188 1 94.94 24 VAL B CA 1
ATOM 1380 C C . VAL B 1 24 ? -18.688 20.953 15.102 1 94.94 24 VAL B C 1
ATOM 1382 O O . VAL B 1 24 ? -18.672 19.734 15.289 1 94.94 24 VAL B O 1
ATOM 1385 N N . LYS B 1 25 ? -18.344 21.531 13.906 1 94.06 25 LYS B N 1
ATOM 1386 C CA . LYS B 1 25 ? -17.781 20.781 12.789 1 94.06 25 LYS B CA 1
ATOM 1387 C C . LYS B 1 25 ? -16.422 21.328 12.383 1 94.06 25 LYS B C 1
ATOM 1389 O O . LYS B 1 25 ? -16.047 22.438 12.797 1 94.06 25 LYS B O 1
ATOM 1394 N N . LYS B 1 26 ? -15.719 20.547 11.586 1 94.38 26 LYS B N 1
ATOM 1395 C CA . LYS B 1 26 ? -14.398 20.969 11.117 1 94.38 26 LYS B CA 1
ATOM 1396 C C . LYS B 1 26 ? -14.43 21.344 9.641 1 94.38 26 LYS B C 1
ATOM 1398 O O . LYS B 1 26 ? -15.016 20.625 8.828 1 94.38 26 LYS B O 1
ATOM 1403 N N . SER B 1 27 ? -13.906 22.453 9.281 1 94.69 27 SER B N 1
ATOM 1404 C CA . SER B 1 27 ? -13.836 22.922 7.898 1 94.69 27 SER B CA 1
ATOM 1405 C C . SER B 1 27 ? -12.836 22.094 7.09 1 94.69 27 SER B C 1
ATOM 1407 O O . SER B 1 27 ? -11.742 21.781 7.574 1 94.69 27 SER B O 1
ATOM 1409 N N . SER B 1 28 ? -13.18 21.812 5.863 1 92.06 28 SER B N 1
ATOM 1410 C CA . SER B 1 28 ? -12.297 21.062 4.977 1 92.06 28 SER B CA 1
ATOM 1411 C C . SER B 1 28 ? -11.883 21.891 3.771 1 92.06 28 SER B C 1
ATOM 1413 O O . SER B 1 28 ? -11.266 21.375 2.836 1 92.06 28 SER B O 1
ATOM 1415 N N . THR B 1 29 ? -12.18 23.141 3.836 1 93.44 29 THR B N 1
ATOM 1416 C CA . THR B 1 29 ? -11.836 24 2.713 1 93.44 29 THR B CA 1
ATOM 1417 C C . THR B 1 29 ? -10.336 24.297 2.693 1 93.44 29 THR B C 1
ATOM 1419 O O . THR B 1 29 ? -9.68 24.234 3.732 1 93.44 29 THR B O 1
ATOM 1422 N N . THR B 1 30 ? -9.789 24.688 1.6 1 94.88 30 THR B N 1
ATOM 1423 C CA . THR B 1 30 ? -8.375 25 1.452 1 94.88 30 THR B CA 1
ATOM 1424 C C . THR B 1 30 ? -8.008 26.266 2.223 1 94.88 30 THR B C 1
ATOM 1426 O O . THR B 1 30 ? -6.875 26.422 2.674 1 94.88 30 THR B O 1
ATOM 1429 N N . ASP B 1 31 ? -8.914 27.078 2.404 1 95.62 31 ASP B N 1
ATOM 1430 C CA . ASP B 1 31 ? -8.656 28.375 3.049 1 95.62 31 ASP B CA 1
ATOM 1431 C C . ASP B 1 31 ? -8.656 28.234 4.57 1 95.62 31 ASP B C 1
ATOM 1433 O O . ASP B 1 31 ? -7.98 28.984 5.27 1 95.62 31 ASP B O 1
ATOM 1437 N N . ASN B 1 32 ? -9.438 27.328 5.125 1 95.38 32 ASN B N 1
ATOM 1438 C CA . ASN B 1 32 ? -9.547 27.125 6.562 1 95.38 32 ASN B CA 1
ATOM 1439 C C . ASN B 1 32 ? -9.523 25.641 6.914 1 95.38 32 ASN B C 1
ATOM 1441 O O . ASN B 1 32 ? -10.453 25.125 7.535 1 95.38 32 ASN B O 1
ATOM 1445 N N . PRO B 1 33 ? -8.445 25 6.609 1 96 33 PRO B N 1
ATOM 1446 C CA . PRO B 1 33 ? -8.406 23.547 6.828 1 96 33 PRO B CA 1
ATOM 1447 C C . PRO B 1 33 ? -8.352 23.172 8.305 1 96 33 PRO B C 1
ATOM 1449 O O . PRO B 1 33 ? -7.469 23.641 9.031 1 96 33 PRO B O 1
ATOM 1452 N N . GLY B 1 34 ? -9.352 22.406 8.703 1 94.75 34 GLY B N 1
ATOM 1453 C CA . GLY B 1 34 ? -9.32 21.844 10.039 1 94.75 34 GLY B CA 1
ATOM 1454 C C . GLY B 1 34 ? -9.906 22.766 11.094 1 94.75 34 GLY B C 1
ATOM 1455 O O . GLY B 1 34 ? -10.047 22.375 12.258 1 94.75 34 GLY B O 1
ATOM 1456 N N . ARG B 1 35 ? -10.203 24 10.727 1 95.31 35 ARG B N 1
ATOM 1457 C CA . ARG B 1 35 ? -10.742 24.969 11.688 1 95.31 35 ARG B CA 1
ATOM 1458 C C . ARG B 1 35 ? -12.164 24.594 12.102 1 95.31 35 ARG B C 1
ATOM 1460 O O . ARG B 1 35 ? -12.992 24.234 11.258 1 95.31 35 ARG B O 1
ATOM 1467 N N . ARG B 1 36 ? -12.391 24.734 13.375 1 95.75 36 ARG B N 1
ATOM 1468 C CA . ARG B 1 36 ? -13.711 24.359 13.875 1 95.75 36 ARG B CA 1
ATOM 1469 C C . ARG B 1 36 ? -14.672 25.531 13.797 1 95.75 36 ARG B C 1
ATOM 1471 O O . ARG B 1 36 ? -14.273 26.688 13.977 1 95.75 36 ARG B O 1
ATOM 1478 N N . PHE B 1 37 ? -15.938 25.125 13.477 1 95.75 37 PHE B N 1
ATOM 1479 C CA . PHE B 1 37 ? -17 26.125 13.445 1 95.75 37 PHE B CA 1
ATOM 1480 C C . PHE B 1 37 ? -18.297 25.562 14.031 1 95.75 37 PHE B C 1
ATOM 1482 O O . PHE B 1 37 ? -18.5 24.344 14.016 1 95.75 37 PHE B O 1
ATOM 1489 N N . GLU B 1 38 ? -19.062 26.438 14.609 1 96.19 38 GLU B N 1
ATOM 1490 C CA . GLU B 1 38 ? -20.375 26.094 15.133 1 96.19 38 GLU B CA 1
ATOM 1491 C C . GLU B 1 38 ? -21.453 26.281 14.07 1 96.19 38 GLU B C 1
ATOM 1493 O O . GLU B 1 38 ? -21.422 27.234 13.297 1 96.19 38 GLU B O 1
ATOM 1498 N N . THR B 1 39 ? -22.328 25.234 14.023 1 95.5 39 THR B N 1
ATOM 1499 C CA . THR B 1 39 ? -23.422 25.312 13.055 1 95.5 39 THR B CA 1
ATOM 1500 C C . THR B 1 39 ? -24.656 24.578 13.555 1 95.5 39 THR B C 1
ATOM 1502 O O . THR B 1 39 ? -24.625 23.984 14.641 1 95.5 39 THR B O 1
ATOM 1505 N N . CYS B 1 40 ? -25.672 24.781 12.734 1 96.62 40 CYS B N 1
ATOM 1506 C CA . CYS B 1 40 ? -26.922 24.109 13.023 1 96.62 40 CYS B CA 1
ATOM 1507 C C . CYS B 1 40 ? -26.781 22.594 12.898 1 96.62 40 CYS B C 1
ATOM 1509 O O . CYS B 1 40 ? -26.125 22.109 11.977 1 96.62 40 CYS B O 1
ATOM 1511 N N . LYS B 1 41 ? -27.391 21.906 13.805 1 94 41 LYS B N 1
ATOM 1512 C CA . LYS B 1 41 ? -27.312 20.438 13.812 1 94 41 LYS B CA 1
ATOM 1513 C C . LYS B 1 41 ? -27.875 19.859 12.516 1 94 41 LYS B C 1
ATOM 1515 O O . LYS B 1 41 ? -27.531 18.734 12.148 1 94 41 LYS B O 1
ATOM 1520 N N . LEU B 1 42 ? -28.609 20.578 11.867 1 92.38 42 LEU B N 1
ATOM 1521 C CA . LEU B 1 42 ? -29.234 20.109 10.633 1 92.38 42 LEU B CA 1
ATOM 1522 C C . LEU B 1 42 ? -28.312 20.344 9.438 1 92.38 42 LEU B C 1
ATOM 1524 O O . LEU B 1 42 ? -28.609 19.906 8.32 1 92.38 42 LEU B O 1
ATOM 1528 N N . TYR B 1 43 ? -27.281 21.047 9.664 1 92.38 43 TYR B N 1
ATOM 1529 C CA . TYR B 1 43 ? -26.312 21.281 8.609 1 92.38 43 TYR B CA 1
ATOM 1530 C C . TYR B 1 43 ? -25.641 19.984 8.172 1 92.38 43 TYR B C 1
ATOM 1532 O O . TYR B 1 43 ? -25.109 19.25 9.008 1 92.38 43 TYR B O 1
ATOM 1540 N N . ASN B 1 44 ? -25.641 19.625 7.008 1 88.62 44 ASN B N 1
ATOM 1541 C CA . ASN B 1 44 ? -25 18.453 6.426 1 88.62 44 ASN B CA 1
ATOM 1542 C C . ASN B 1 44 ? -24.359 18.766 5.074 1 88.62 44 ASN B C 1
ATOM 1544 O O . ASN B 1 44 ? -25.062 18.859 4.062 1 88.62 44 ASN B O 1
ATOM 1548 N N . PRO B 1 45 ? -23.016 18.922 5.145 1 83.12 45 PRO B N 1
ATOM 1549 C CA . PRO B 1 45 ? -22.344 19.312 3.906 1 83.12 45 PRO B CA 1
ATOM 1550 C C . PRO B 1 45 ? -22.406 18.234 2.828 1 83.12 45 PRO B C 1
ATOM 1552 O O . PRO B 1 45 ? -22.359 18.547 1.635 1 83.12 45 PRO B O 1
ATOM 1555 N N . VAL B 1 46 ? -22.625 17.031 3.271 1 85.44 46 VAL B N 1
ATOM 1556 C CA . VAL B 1 46 ? -22.672 15.93 2.318 1 85.44 46 VAL B CA 1
ATOM 1557 C C . VAL B 1 46 ? -24 15.984 1.542 1 85.44 46 VAL B C 1
ATOM 1559 O O . VAL B 1 46 ? -24 15.875 0.313 1 85.44 46 VAL B O 1
ATOM 1562 N N . THR B 1 47 ? -25.062 16.328 2.172 1 88.06 47 THR B N 1
ATOM 1563 C CA . THR B 1 47 ? -26.375 16.375 1.536 1 88.06 47 THR B CA 1
ATOM 1564 C C . THR B 1 47 ? -26.734 17.812 1.135 1 88.06 47 THR B C 1
ATOM 1566 O O . THR B 1 47 ? -27.828 18.062 0.636 1 88.06 47 THR B O 1
ATOM 1569 N N . LYS B 1 48 ? -25.844 18.766 1.383 1 85.56 48 LYS B N 1
ATOM 1570 C CA . LYS B 1 48 ? -26.016 20.172 1.052 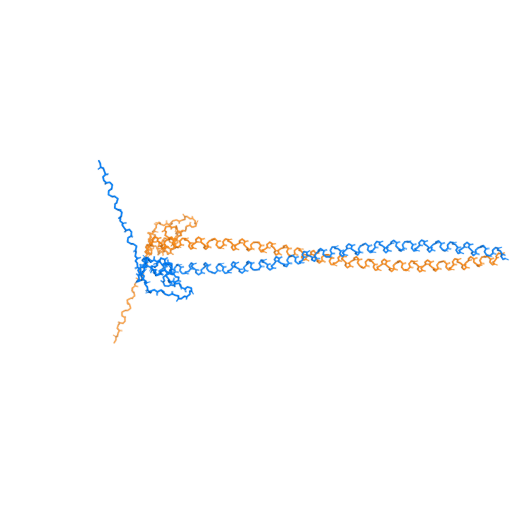1 85.56 48 LYS B CA 1
ATOM 1571 C C . LYS B 1 48 ? -27.156 20.797 1.848 1 85.56 48 LYS B C 1
ATOM 1573 O O . LYS B 1 48 ? -27.812 21.734 1.377 1 85.56 48 LYS B O 1
ATOM 1578 N N . LEU B 1 49 ? -27.516 20.188 2.877 1 87.81 49 LEU B N 1
ATOM 1579 C CA . LEU B 1 49 ? -28.469 20.812 3.795 1 87.81 49 LEU B CA 1
ATOM 1580 C C . LEU B 1 49 ? -27.781 21.906 4.621 1 87.81 49 LEU B C 1
ATOM 1582 O O . LEU B 1 49 ? -26.672 21.703 5.125 1 87.81 49 LEU B O 1
ATOM 1586 N N . ARG B 1 50 ? -28.375 23.109 4.742 1 85.31 50 ARG B N 1
ATOM 1587 C CA . ARG B 1 50 ? -27.703 24.219 5.41 1 85.31 50 ARG B CA 1
ATOM 1588 C C . ARG B 1 50 ? -28.359 24.531 6.75 1 85.31 50 ARG B C 1
ATOM 1590 O O . ARG B 1 50 ? -27.812 25.281 7.562 1 85.31 50 ARG B O 1
ATOM 1597 N N . GLY B 1 51 ? -29.484 23.828 7.047 1 89.44 51 GLY B N 1
ATOM 1598 C CA . GLY B 1 51 ? -30.188 24.188 8.266 1 89.44 51 GLY B CA 1
ATOM 1599 C C . GLY B 1 51 ? -30.609 25.641 8.297 1 89.44 51 GLY B C 1
ATOM 1600 O O . GLY B 1 51 ? -31.141 26.172 7.312 1 89.44 51 GLY B O 1
ATOM 1601 N N . CYS B 1 52 ? -30.406 26.359 9.445 1 95 52 CYS B N 1
ATOM 1602 C CA . CYS B 1 52 ? -30.828 27.766 9.578 1 95 52 CYS B CA 1
ATOM 1603 C C . CYS B 1 52 ? -29.703 28.703 9.141 1 95 52 CYS B C 1
ATOM 1605 O O . CYS B 1 52 ? -29.781 29.906 9.375 1 95 52 CYS B O 1
ATOM 1607 N N . ASN B 1 53 ? -28.594 28.266 8.633 1 92.44 53 ASN B N 1
ATOM 1608 C CA . ASN B 1 53 ? -27.438 29 8.102 1 92.44 53 ASN B CA 1
ATOM 1609 C C . ASN B 1 53 ? -26.672 29.703 9.203 1 92.44 53 ASN B C 1
ATOM 1611 O O . ASN B 1 53 ? -25.984 30.703 8.953 1 92.44 53 ASN B O 1
ATOM 1615 N N . TYR B 1 54 ? -26.984 29.203 10.453 1 95.62 54 TYR B N 1
ATOM 1616 C CA . TYR B 1 54 ? -26.141 29.703 11.539 1 95.62 54 TYR B CA 1
ATOM 1617 C C . TYR B 1 54 ? -24.688 29.281 11.352 1 95.62 54 TYR B C 1
ATOM 1619 O O . TYR B 1 54 ? -24.406 28.125 11.086 1 95.62 54 TYR B O 1
ATOM 1627 N N . PHE B 1 55 ? -23.797 30.266 11.492 1 95.5 55 PHE B N 1
ATOM 1628 C CA . PHE B 1 55 ? -22.375 29.984 11.32 1 95.5 55 PHE B CA 1
ATOM 1629 C C . PHE B 1 55 ? -21.531 30.891 12.195 1 95.5 55 PHE B C 1
ATOM 1631 O O . PHE B 1 55 ? -21.719 32.125 12.188 1 95.5 55 PHE B O 1
ATOM 1638 N N . ARG B 1 56 ? -20.672 30.203 12.953 1 95.38 56 ARG B N 1
ATOM 1639 C CA . ARG B 1 56 ? -19.719 30.938 13.773 1 95.38 56 ARG B CA 1
ATOM 1640 C C . ARG B 1 56 ? -18.406 30.156 13.938 1 95.38 56 ARG B C 1
ATOM 1642 O O . ARG B 1 56 ? -18.422 28.984 14.328 1 95.38 56 ARG B O 1
ATOM 1649 N N . TRP B 1 57 ? -17.344 30.953 13.734 1 95.12 57 TRP B N 1
ATOM 1650 C CA . TRP B 1 57 ? -16.062 30.281 13.922 1 95.12 57 TRP B CA 1
ATOM 1651 C C . TRP B 1 57 ? -15.812 29.984 15.398 1 95.12 57 TRP B C 1
ATOM 1653 O O . TRP B 1 57 ? -16.078 30.828 16.266 1 95.12 57 TRP B O 1
ATOM 1663 N N . PHE B 1 58 ? -15.445 28.734 15.609 1 93.19 58 PHE B N 1
ATOM 1664 C CA . PHE B 1 58 ? -15.102 28.297 16.953 1 93.19 58 PHE B CA 1
ATOM 1665 C C . PHE B 1 58 ? -13.641 28.594 17.266 1 93.19 58 PHE B C 1
ATOM 1667 O O . PHE B 1 58 ? -13.312 29.031 18.375 1 93.19 58 PHE B O 1
ATOM 1674 N N . ASP B 1 59 ? -12.742 28.5 16.312 1 93.12 59 ASP B N 1
ATOM 1675 C CA . ASP B 1 59 ? -11.305 28.656 16.484 1 93.12 59 ASP B CA 1
ATOM 1676 C C . ASP B 1 59 ? -10.805 29.938 15.805 1 93.12 59 ASP B C 1
ATOM 1678 O O . ASP B 1 59 ? -11.484 30.484 14.93 1 93.12 59 ASP B O 1
ATOM 1682 N N . THR B 1 60 ? -9.547 30.328 16.25 1 89.62 60 THR B N 1
ATOM 1683 C CA . THR B 1 60 ? -8.891 31.453 15.594 1 89.62 60 THR B CA 1
ATOM 1684 C C . THR B 1 60 ? -8.398 31.078 14.203 1 89.62 60 THR B C 1
ATOM 1686 O O . THR B 1 60 ? -8.336 29.891 13.867 1 89.62 60 THR B O 1
ATOM 1689 N N . THR B 1 61 ? -8.062 32.125 13.453 1 89.12 61 THR B N 1
ATOM 1690 C CA . THR B 1 61 ? -7.602 31.906 12.094 1 89.12 61 THR B CA 1
ATOM 1691 C C . THR B 1 61 ? -6.164 31.406 12.078 1 89.12 61 THR B C 1
ATOM 1693 O O . THR B 1 61 ? -5.414 31.625 13.031 1 89.12 61 THR B O 1
ATOM 1696 N N . GLN B 1 62 ? -5.859 30.766 11.039 1 90.12 62 GLN B N 1
ATOM 1697 C CA . GLN B 1 62 ? -4.5 30.281 10.844 1 90.12 62 GLN B CA 1
ATOM 1698 C C . GLN B 1 62 ? -3.65 31.297 10.094 1 90.12 62 GLN B C 1
ATOM 1700 O O . GLN B 1 62 ? -4.184 32.156 9.375 1 90.12 62 GLN B O 1
ATOM 1705 N N . THR B 1 63 ? -2.322 31.188 10.375 1 91.31 63 THR B N 1
ATOM 1706 C CA . THR B 1 63 ? -1.402 31.953 9.547 1 91.31 63 THR B CA 1
ATOM 1707 C C . THR B 1 63 ? -1.221 31.297 8.18 1 91.31 63 THR B C 1
ATOM 1709 O O . THR B 1 63 ? -1.603 30.141 7.984 1 91.31 63 THR B O 1
ATOM 1712 N N . ASP B 1 64 ? -0.692 32.094 7.266 1 91.5 64 ASP B N 1
ATOM 1713 C CA . ASP B 1 64 ? -0.562 31.625 5.891 1 91.5 64 ASP B CA 1
ATOM 1714 C C . ASP B 1 64 ? 0.292 30.359 5.828 1 91.5 64 ASP B C 1
ATOM 1716 O O . ASP B 1 64 ? -0.076 29.391 5.16 1 91.5 64 ASP B O 1
ATOM 1720 N N . TRP B 1 65 ? 1.482 30.422 6.453 1 93.19 65 TRP B N 1
ATOM 1721 C CA . TRP B 1 65 ? 2.375 29.266 6.332 1 93.19 65 TRP B CA 1
ATOM 1722 C C . TRP B 1 65 ? 1.749 28.031 6.953 1 93.19 65 TRP B C 1
ATOM 1724 O O . TRP B 1 65 ? 1.941 26.906 6.457 1 93.19 65 TRP B O 1
ATOM 1734 N N . GLN B 1 66 ? 0.971 28.188 8.055 1 93.81 66 GLN B N 1
ATOM 1735 C CA . GLN B 1 66 ? 0.287 27.047 8.672 1 93.81 66 GLN B CA 1
ATOM 1736 C C . GLN B 1 66 ? -0.758 26.453 7.73 1 93.81 66 GLN B C 1
ATOM 1738 O O . GLN B 1 66 ? -0.881 25.234 7.621 1 93.81 66 GLN B O 1
ATOM 1743 N N . ARG B 1 67 ? -1.49 27.344 7.098 1 94.31 67 ARG B N 1
ATOM 1744 C CA . ARG B 1 67 ? -2.502 26.938 6.129 1 94.31 67 ARG B CA 1
ATOM 1745 C C . ARG B 1 67 ? -1.885 26.094 5.02 1 94.31 67 ARG B C 1
ATOM 1747 O O . ARG B 1 67 ? -2.408 25.031 4.68 1 94.31 67 ARG B O 1
ATOM 1754 N N . VAL B 1 68 ? -0.863 26.641 4.5 1 95.81 68 VAL B N 1
ATOM 1755 C CA . VAL B 1 68 ? -0.168 25.938 3.422 1 95.81 68 VAL B CA 1
ATOM 1756 C C . VAL B 1 68 ? 0.317 24.578 3.914 1 95.81 68 VAL B C 1
ATOM 1758 O O . VAL B 1 68 ? 0.161 23.562 3.223 1 95.81 68 VAL B O 1
ATOM 1761 N N . LEU B 1 69 ? 0.908 24.547 5.117 1 96.56 69 LEU B N 1
ATOM 1762 C CA . LEU B 1 69 ? 1.436 23.312 5.691 1 96.56 69 LEU B CA 1
ATOM 1763 C C . LEU B 1 69 ? 0.327 22.281 5.875 1 96.56 69 LEU B C 1
ATOM 1765 O O . LEU B 1 69 ? 0.483 21.125 5.496 1 96.56 69 LEU B O 1
ATOM 1769 N N . ILE B 1 70 ? -0.726 22.688 6.434 1 97.06 70 ILE B N 1
ATOM 1770 C CA . ILE B 1 70 ? -1.84 21.781 6.707 1 97.06 70 ILE B CA 1
ATOM 1771 C C . ILE B 1 70 ? -2.395 21.234 5.395 1 97.06 70 ILE B C 1
ATOM 1773 O O . ILE B 1 70 ? -2.658 20.047 5.281 1 97.06 70 ILE B O 1
ATOM 1777 N N . ASN B 1 71 ? -2.555 22.078 4.406 1 97.44 71 ASN B N 1
ATOM 1778 C CA . ASN B 1 71 ? -3.045 21.625 3.105 1 97.44 71 ASN B CA 1
ATOM 1779 C C . ASN B 1 71 ? -2.088 20.641 2.459 1 97.44 71 ASN B C 1
ATOM 1781 O O . ASN B 1 71 ? -2.523 19.641 1.862 1 97.44 71 ASN B O 1
ATOM 1785 N N . ASN B 1 72 ? -0.839 20.875 2.572 1 98.06 72 ASN B N 1
ATOM 1786 C CA . ASN B 1 72 ? 0.154 19.953 2.027 1 98.06 72 ASN B CA 1
ATOM 1787 C C . ASN B 1 72 ? 0.094 18.594 2.711 1 98.06 72 ASN B C 1
ATOM 1789 O O . ASN B 1 72 ? 0.208 17.562 2.055 1 98.06 72 ASN B O 1
ATOM 1793 N N . LEU B 1 73 ? -0.02 18.625 3.99 1 98 73 LEU B N 1
ATOM 1794 C CA . LEU B 1 73 ? -0.12 17.375 4.746 1 98 73 LEU B CA 1
ATOM 1795 C C . LEU B 1 73 ? -1.375 16.609 4.359 1 98 73 LEU B C 1
ATOM 1797 O O . LEU B 1 73 ? -1.334 15.383 4.207 1 98 73 LEU B O 1
ATOM 1801 N N . ASN B 1 74 ? -2.455 17.344 4.211 1 97.75 74 ASN B N 1
ATOM 1802 C CA . ASN B 1 74 ? -3.691 16.719 3.752 1 97.75 74 ASN B CA 1
ATOM 1803 C C . ASN B 1 74 ? -3.521 16.078 2.375 1 97.75 74 ASN B C 1
ATOM 1805 O O . ASN B 1 74 ? -3.957 14.953 2.15 1 97.75 74 ASN B O 1
ATOM 1809 N N . LEU B 1 75 ? -2.971 16.797 1.471 1 98 75 LEU B N 1
ATOM 1810 C CA . LEU B 1 75 ? -2.732 16.281 0.126 1 98 75 LEU B CA 1
ATOM 1811 C C . LEU B 1 75 ? -1.869 15.031 0.17 1 98 75 LEU B C 1
ATOM 1813 O O . LEU B 1 75 ? -2.174 14.039 -0.498 1 98 75 LEU B O 1
ATOM 1817 N N . ARG B 1 76 ? -0.817 15.031 0.911 1 98.56 76 ARG B N 1
ATOM 1818 C CA . ARG B 1 76 ? 0.064 13.875 1.049 1 98.56 76 ARG B CA 1
ATOM 1819 C C . ARG B 1 76 ? -0.694 12.672 1.598 1 98.56 76 ARG B C 1
ATOM 1821 O O . ARG B 1 76 ? -0.542 11.555 1.098 1 98.56 76 ARG B O 1
ATOM 1828 N N . ASN B 1 77 ? -1.439 12.977 2.625 1 98.19 77 ASN B N 1
ATOM 1829 C CA . ASN B 1 77 ? -2.246 11.906 3.207 1 98.19 77 ASN B CA 1
ATOM 1830 C C . ASN B 1 77 ? -3.184 11.289 2.176 1 98.19 77 ASN B C 1
ATOM 1832 O O . ASN B 1 77 ? -3.316 10.062 2.107 1 98.19 77 ASN B O 1
ATOM 1836 N N . ASN B 1 78 ? -3.803 12.094 1.403 1 97.88 78 ASN B N 1
ATOM 1837 C CA . ASN B 1 78 ? -4.719 11.609 0.376 1 97.88 78 ASN B CA 1
ATOM 1838 C C . ASN B 1 78 ? -3.986 10.797 -0.689 1 97.88 78 ASN B C 1
ATOM 1840 O O . ASN B 1 78 ? -4.484 9.766 -1.138 1 97.88 78 ASN B O 1
ATOM 1844 N N . LEU B 1 79 ? -2.852 11.242 -1.084 1 98.19 79 LEU B N 1
ATOM 1845 C CA . LEU B 1 79 ? -2.047 10.539 -2.08 1 98.19 79 LEU B CA 1
ATOM 1846 C C . LEU B 1 79 ? -1.604 9.18 -1.561 1 98.19 79 LEU B C 1
ATOM 1848 O O . LEU B 1 79 ? -1.704 8.172 -2.271 1 98.19 79 LEU B O 1
ATOM 1852 N N . LEU B 1 80 ? -1.149 9.195 -0.327 1 98.5 80 LEU B N 1
ATOM 1853 C CA . LEU B 1 80 ? -0.715 7.945 0.279 1 98.5 80 LEU B CA 1
ATOM 1854 C C . LEU B 1 80 ? -1.876 6.961 0.383 1 98.5 80 LEU B C 1
ATOM 1856 O O . LEU B 1 80 ? -1.707 5.766 0.129 1 98.5 80 LEU B O 1
ATOM 1860 N N . SER B 1 81 ? -2.977 7.434 0.762 1 98.44 81 SER B N 1
ATOM 1861 C CA . SER B 1 81 ? -4.16 6.59 0.864 1 98.44 81 SER B CA 1
ATOM 1862 C C . SER B 1 81 ? -4.52 5.977 -0.485 1 98.44 81 SER B C 1
ATOM 1864 O O . SER B 1 81 ? -4.836 4.785 -0.568 1 98.44 81 SER B O 1
ATOM 1866 N N . LYS B 1 82 ? -4.477 6.801 -1.481 1 98.56 82 LYS B N 1
ATOM 1867 C CA . LYS B 1 82 ? -4.781 6.289 -2.814 1 98.56 82 LYS B CA 1
ATOM 1868 C C . LYS B 1 82 ? -3.75 5.258 -3.26 1 98.56 82 LYS B C 1
ATOM 1870 O O . LYS B 1 82 ? -4.102 4.246 -3.871 1 98.56 82 LYS B O 1
ATOM 1875 N N . GLU B 1 83 ? -2.549 5.523 -3.059 1 98.5 83 GLU B N 1
ATOM 1876 C CA . GLU B 1 83 ? -1.49 4.578 -3.396 1 98.5 83 GLU B CA 1
ATOM 1877 C C . GLU B 1 83 ? -1.686 3.25 -2.674 1 98.5 83 GLU B C 1
ATOM 1879 O O . GLU B 1 83 ? -1.493 2.184 -3.262 1 98.5 83 GLU B O 1
ATOM 1884 N N . LEU B 1 84 ? -2.01 3.357 -1.473 1 98.38 84 LEU B N 1
ATOM 1885 C CA . LEU B 1 84 ? -2.254 2.152 -0.688 1 98.38 84 LEU B CA 1
ATOM 1886 C C . LEU B 1 84 ? -3.396 1.336 -1.283 1 98.38 84 LEU B C 1
ATOM 1888 O O . LEU B 1 84 ? -3.305 0.11 -1.38 1 98.38 84 LEU B O 1
ATOM 1892 N N . GLU B 1 85 ? -4.426 1.992 -1.62 1 98.31 85 GLU B N 1
ATOM 1893 C CA . GLU B 1 85 ? -5.562 1.316 -2.244 1 98.31 85 GLU B CA 1
ATOM 1894 C C . GLU B 1 85 ? -5.141 0.603 -3.525 1 98.31 85 GLU B C 1
ATOM 1896 O O . GLU B 1 85 ? -5.535 -0.542 -3.762 1 98.31 85 GLU B O 1
ATOM 1901 N N . LEU B 1 86 ? -4.383 1.251 -4.332 1 98.31 86 LEU B N 1
ATOM 1902 C CA . LEU B 1 86 ? -3.92 0.664 -5.582 1 98.31 86 LEU B CA 1
ATOM 1903 C C . LEU B 1 86 ? -3.059 -0.567 -5.32 1 98.31 86 LEU B C 1
ATOM 1905 O O . LEU B 1 86 ? -3.201 -1.587 -5.996 1 98.31 86 LEU B O 1
ATOM 1909 N N . LYS B 1 87 ? -2.188 -0.437 -4.363 1 98.38 87 LYS B N 1
ATOM 1910 C CA . LYS B 1 87 ? -1.327 -1.57 -4.035 1 98.38 87 LYS B CA 1
ATOM 1911 C C . LYS B 1 87 ? -2.145 -2.746 -3.506 1 98.38 87 LYS B C 1
ATOM 1913 O O . LYS B 1 87 ? -1.82 -3.904 -3.775 1 98.38 87 LYS B O 1
ATOM 1918 N N . GLN B 1 88 ? -3.127 -2.514 -2.775 1 98.19 88 GLN B N 1
ATOM 1919 C CA . GLN B 1 88 ? -4.016 -3.553 -2.268 1 98.19 88 GLN B CA 1
ATOM 1920 C C . GLN B 1 88 ? -4.727 -4.273 -3.41 1 98.19 88 GLN B C 1
ATOM 1922 O O . GLN B 1 88 ? -4.875 -5.496 -3.381 1 98.19 88 GLN B O 1
ATOM 1927 N N . GLU B 1 89 ? -5.184 -3.541 -4.367 1 98.5 89 GLU B N 1
ATOM 1928 C CA . GLU B 1 89 ? -5.824 -4.141 -5.531 1 98.5 89 GLU B CA 1
ATOM 1929 C C . GLU B 1 89 ? -4.836 -4.992 -6.328 1 98.5 89 GLU B C 1
ATOM 1931 O O . GLU B 1 89 ? -5.184 -6.078 -6.793 1 98.5 89 GLU B O 1
ATOM 1936 N N . GLU B 1 90 ? -3.629 -4.531 -6.574 1 98.62 90 GLU B N 1
ATOM 1937 C CA . GLU B 1 90 ? -2.594 -5.301 -7.25 1 98.62 90 GLU B CA 1
ATOM 1938 C C . GLU B 1 90 ? -2.312 -6.613 -6.52 1 98.62 90 GLU B C 1
ATOM 1940 O O . GLU B 1 90 ? -2.207 -7.668 -7.148 1 98.62 90 GLU B O 1
ATOM 1945 N N . LEU B 1 91 ? -2.176 -6.453 -5.23 1 98.5 91 LEU B N 1
ATOM 1946 C CA . LEU B 1 91 ? -1.923 -7.637 -4.41 1 98.5 91 LEU B CA 1
ATOM 1947 C C . LEU B 1 91 ? -3.045 -8.656 -4.57 1 98.5 91 LEU B C 1
ATOM 1949 O O . LEU B 1 91 ? -2.787 -9.859 -4.684 1 98.5 91 LEU B O 1
ATOM 1953 N N . ALA B 1 92 ? -4.254 -8.18 -4.52 1 98.69 92 ALA B N 1
ATOM 1954 C CA . ALA B 1 92 ? -5.395 -9.078 -4.691 1 98.69 92 ALA B CA 1
ATOM 1955 C C . ALA B 1 92 ? -5.332 -9.797 -6.035 1 98.69 92 ALA B C 1
ATOM 1957 O O . ALA B 1 92 ? -5.582 -11 -6.117 1 98.69 92 ALA B O 1
ATOM 1958 N N . THR B 1 93 ? -5.004 -9.07 -7.062 1 98.62 93 THR B N 1
ATOM 1959 C CA . THR B 1 93 ? -4.918 -9.641 -8.398 1 98.62 93 THR B CA 1
ATOM 1960 C C . THR B 1 93 ? -3.818 -10.703 -8.469 1 98.62 93 THR B C 1
ATOM 1962 O O . THR B 1 93 ? -4.035 -11.797 -8.992 1 98.62 93 THR B O 1
ATOM 1965 N N . VAL B 1 94 ? -2.68 -10.305 -7.902 1 98.69 94 VAL B N 1
ATOM 1966 C CA . VAL B 1 94 ? -1.54 -11.219 -7.969 1 98.69 94 VAL B CA 1
ATOM 1967 C C . VAL B 1 94 ? -1.822 -12.461 -7.125 1 98.69 94 VAL B C 1
ATOM 1969 O O . VAL B 1 94 ? -1.439 -13.57 -7.5 1 98.69 94 VAL B O 1
ATOM 1972 N N . LYS B 1 95 ? -2.492 -12.414 -6.094 1 98.69 95 LYS B N 1
ATOM 1973 C CA . LYS B 1 95 ? -2.867 -13.555 -5.266 1 98.69 95 LYS B CA 1
ATOM 1974 C C . LYS B 1 95 ? -3.818 -14.484 -6.012 1 98.69 95 LYS B C 1
ATOM 1976 O O . LYS B 1 95 ? -3.701 -15.711 -5.914 1 98.69 95 LYS B O 1
ATOM 1981 N N . GLU B 1 96 ? -4.742 -13.938 -6.77 1 98.62 96 GLU B N 1
ATOM 1982 C CA . GLU B 1 96 ? -5.648 -14.742 -7.582 1 98.62 96 GLU B CA 1
ATOM 1983 C C . GLU B 1 96 ? -4.887 -15.523 -8.648 1 98.62 96 GLU B C 1
ATOM 1985 O O . GLU B 1 96 ? -5.172 -16.703 -8.883 1 98.62 96 GLU B O 1
ATOM 1990 N N . GLU B 1 97 ? -3.932 -14.844 -9.281 1 98.56 97 GLU B N 1
ATOM 1991 C CA . GLU B 1 97 ? -3.107 -15.516 -10.281 1 98.56 97 GLU B CA 1
ATOM 1992 C C . GLU B 1 97 ? -2.311 -16.672 -9.656 1 98.56 97 GLU B C 1
ATOM 1994 O O . GLU B 1 97 ? -2.188 -17.734 -10.258 1 98.56 97 GLU B O 1
ATOM 1999 N N . LYS B 1 98 ? -1.797 -16.469 -8.5 1 98.75 98 LYS B N 1
ATOM 2000 C CA . LYS B 1 98 ? -1.073 -17.5 -7.781 1 98.75 98 LYS B CA 1
ATOM 2001 C C . LYS B 1 98 ? -1.967 -18.719 -7.523 1 98.75 98 LYS B C 1
ATOM 2003 O O . LYS B 1 98 ? -1.539 -19.859 -7.695 1 98.75 98 LYS B O 1
ATOM 2008 N N . ILE B 1 99 ? -3.148 -18.422 -7.117 1 98.5 99 ILE B N 1
ATOM 2009 C CA . ILE B 1 99 ? -4.094 -19.5 -6.848 1 98.5 99 ILE B CA 1
ATOM 2010 C C . ILE B 1 99 ? -4.355 -20.297 -8.125 1 98.5 99 ILE B C 1
ATOM 2012 O O . ILE B 1 99 ? -4.375 -21.531 -8.109 1 98.5 99 ILE B O 1
ATOM 2016 N N . ARG B 1 100 ? -4.531 -19.609 -9.234 1 98.56 100 ARG B N 1
ATOM 2017 C CA . ARG B 1 100 ? -4.789 -20.25 -10.523 1 98.56 100 ARG B CA 1
ATOM 2018 C C . ARG B 1 100 ? -3.621 -21.141 -10.93 1 98.56 100 ARG B C 1
ATOM 2020 O O . ARG B 1 100 ? -3.826 -22.266 -11.383 1 98.56 100 ARG B O 1
ATOM 2027 N N . LEU B 1 101 ? -2.484 -20.641 -10.695 1 98.44 101 LEU B N 1
ATOM 2028 C CA . LEU B 1 101 ? -1.296 -21.422 -11.023 1 98.44 101 LEU B CA 1
ATOM 2029 C C . LEU B 1 101 ? -1.189 -22.656 -10.133 1 98.44 101 LEU B C 1
ATOM 2031 O O . LEU B 1 101 ? -0.802 -23.734 -10.594 1 98.44 101 LEU B O 1
ATOM 2035 N N . GLY B 1 102 ? -1.548 -22.516 -8.906 1 98.44 102 GLY B N 1
ATOM 2036 C CA . GLY B 1 102 ? -1.571 -23.641 -8 1 98.44 102 GLY B CA 1
ATOM 2037 C C . GLY B 1 102 ? -2.521 -24.75 -8.438 1 98.44 102 GLY B C 1
ATOM 2038 O O . GLY B 1 102 ? -2.189 -25.922 -8.367 1 98.44 102 GLY B O 1
ATOM 2039 N N . MET B 1 103 ? -3.623 -24.422 -8.93 1 98.56 103 MET B N 1
ATOM 2040 C CA . MET B 1 103 ? -4.594 -25.391 -9.43 1 98.56 103 MET B CA 1
ATOM 2041 C C . MET B 1 103 ? -4.059 -26.109 -10.664 1 98.56 103 MET B C 1
ATOM 2043 O O . MET B 1 103 ? -4.254 -27.312 -10.82 1 98.56 103 MET B O 1
ATOM 2047 N N . GLU B 1 104 ? -3.418 -25.312 -11.492 1 98.5 104 GLU B N 1
ATOM 2048 C CA . GLU B 1 104 ? -2.828 -25.906 -12.688 1 98.5 104 GLU B CA 1
ATOM 2049 C C . GLU B 1 104 ? -1.747 -26.922 -12.328 1 98.5 104 GLU B C 1
ATOM 2051 O O . GLU B 1 104 ? -1.64 -27.969 -12.953 1 98.5 104 GLU B O 1
ATOM 2056 N N . VAL B 1 105 ? -0.994 -26.531 -11.336 1 98.62 105 VAL B N 1
ATOM 2057 C CA . VAL B 1 105 ? 0.042 -27.438 -10.859 1 98.62 105 VAL B CA 1
ATOM 2058 C C . VAL B 1 105 ? -0.594 -28.75 -10.406 1 98.62 105 VAL B C 1
ATOM 2060 O O . VAL B 1 105 ? -0.128 -29.828 -10.766 1 98.62 105 VAL B O 1
ATOM 2063 N N . GLU B 1 106 ? -1.647 -28.75 -9.695 1 98.25 106 GLU B N 1
ATOM 2064 C CA . GLU B 1 106 ? -2.328 -29.953 -9.211 1 98.25 106 GLU B CA 1
ATOM 2065 C C . GLU B 1 106 ? -2.904 -30.766 -10.367 1 98.25 106 GLU B C 1
ATOM 2067 O O . GLU B 1 106 ? -2.832 -32 -10.359 1 98.25 106 GLU B O 1
ATOM 2072 N N . ARG B 1 107 ? -3.471 -30.078 -11.305 1 98.5 107 ARG B N 1
ATOM 2073 C CA . ARG B 1 107 ? -4.02 -30.75 -12.484 1 98.5 107 ARG B CA 1
ATOM 2074 C C . ARG B 1 107 ? -2.932 -31.5 -13.242 1 98.5 107 ARG B C 1
ATOM 2076 O O . ARG B 1 107 ? -3.123 -32.656 -13.641 1 98.5 107 ARG B O 1
ATOM 2083 N N . LEU B 1 108 ? -1.832 -30.859 -13.359 1 98.25 108 LEU B N 1
ATOM 2084 C CA . LEU B 1 108 ? -0.737 -31.453 -14.117 1 98.25 108 LEU B CA 1
ATOM 2085 C C . LEU B 1 108 ? -0.131 -32.625 -13.352 1 98.25 108 LEU B C 1
ATOM 2087 O O . LEU B 1 108 ? 0.255 -33.625 -13.953 1 98.25 108 LEU B O 1
ATOM 2091 N N . LYS B 1 109 ? -0.025 -32.562 -12.047 1 98.06 109 LYS B N 1
ATOM 2092 C CA . LYS B 1 109 ? 0.453 -33.688 -11.234 1 98.06 109 LYS B CA 1
ATOM 2093 C C . LYS B 1 109 ? -0.447 -34.906 -11.398 1 98.06 109 LYS B C 1
ATOM 2095 O O . LYS B 1 109 ? 0.041 -36.031 -11.539 1 98.06 109 LYS B O 1
ATOM 2100 N N . LYS B 1 110 ? -1.72 -34.75 -11.469 1 98.12 110 LYS B N 1
ATOM 2101 C CA . LYS B 1 110 ? -2.672 -35.844 -11.68 1 98.12 110 LYS B CA 1
ATOM 2102 C C . LYS B 1 110 ? -2.512 -36.438 -13.07 1 98.12 110 LYS B C 1
ATOM 2104 O O . LYS B 1 110 ? -2.572 -37.656 -13.234 1 98.12 110 LYS B O 1
ATOM 2109 N N . LYS B 1 111 ? -2.289 -35.594 -14.016 1 97.94 111 LYS B N 1
ATOM 2110 C CA . LYS B 1 111 ? -2.111 -36.062 -15.383 1 97.94 111 LYS B CA 1
ATOM 2111 C C . LYS B 1 111 ? -0.856 -36.906 -15.516 1 97.94 111 LYS B C 1
ATOM 2113 O O . LYS B 1 111 ? -0.877 -37.969 -16.172 1 97.94 111 LYS B O 1
ATOM 2118 N N . VAL B 1 112 ? 0.183 -36.375 -14.867 1 97.62 112 VAL B N 1
ATOM 2119 C CA . VAL B 1 112 ? 1.42 -37.156 -14.883 1 97.62 112 VAL B CA 1
ATOM 2120 C C . VAL B 1 112 ? 1.178 -38.531 -14.266 1 97.62 112 VAL B C 1
ATOM 2122 O O . VAL B 1 112 ? 1.617 -39.531 -14.805 1 97.62 112 VAL B O 1
ATOM 2125 N N . LYS B 1 113 ? 0.463 -38.656 -13.18 1 96.62 113 LYS B N 1
ATOM 2126 C CA . LYS B 1 113 ? 0.167 -39.938 -12.516 1 96.62 113 LYS B CA 1
ATOM 2127 C C . LYS B 1 113 ? -0.668 -40.844 -13.406 1 96.62 113 LYS B C 1
ATOM 2129 O O . LYS B 1 113 ? -0.378 -42.031 -13.531 1 96.62 113 LYS B O 1
ATOM 2134 N N . THR B 1 114 ? -1.654 -40.219 -14.062 1 96.31 114 THR B N 1
ATOM 2135 C CA . THR B 1 114 ? -2.545 -41 -14.922 1 96.31 114 THR B CA 1
ATOM 2136 C C . THR B 1 114 ? -1.776 -41.594 -16.094 1 96.31 114 THR B C 1
ATOM 2138 O O . THR B 1 114 ? -1.931 -42.781 -16.406 1 96.31 114 THR B O 1
ATOM 2141 N N . VAL B 1 115 ? -0.889 -40.812 -16.641 1 95.81 115 VAL B N 1
ATOM 2142 C CA . VAL B 1 115 ? -0.153 -41.281 -17.797 1 95.81 115 VAL B CA 1
ATOM 2143 C C . VAL B 1 115 ? 0.851 -42.344 -17.375 1 95.81 115 VAL B C 1
ATOM 2145 O O . VAL B 1 115 ? 1.081 -43.312 -18.094 1 95.81 115 VAL B O 1
ATOM 2148 N N . LYS B 1 116 ? 1.367 -42.281 -16.219 1 94.75 116 LYS B N 1
ATOM 2149 C CA . LYS B 1 116 ? 2.295 -43.312 -15.711 1 94.75 116 LYS B CA 1
ATOM 2150 C C . LYS B 1 116 ? 1.583 -44.625 -15.445 1 94.75 116 LYS B C 1
ATOM 2152 O O . LYS B 1 116 ? 2.125 -45.688 -15.734 1 94.75 116 LYS B O 1
ATOM 2157 N N . VAL B 1 117 ? 0.376 -44.594 -14.938 1 94.69 117 VAL B N 1
ATOM 2158 C CA . VAL B 1 117 ? -0.418 -45.812 -14.695 1 94.69 117 VAL B CA 1
ATOM 2159 C C . VAL B 1 117 ? -0.756 -46.469 -16.016 1 94.69 117 VAL B C 1
ATOM 2161 O O . VAL B 1 117 ? -0.683 -47.688 -16.141 1 94.69 117 VAL B O 1
ATOM 2164 N N . GLU B 1 118 ? -1.055 -45.594 -16.984 1 91.44 118 GLU B N 1
ATOM 2165 C CA . GLU B 1 118 ? -1.338 -46.125 -18.328 1 91.44 118 GLU B CA 1
ATOM 2166 C C . GLU B 1 118 ? -0.119 -46.844 -18.906 1 91.44 118 GLU B C 1
ATOM 2168 O O . GLU B 1 118 ? -0.247 -47.906 -19.516 1 91.44 118 GLU B O 1
ATOM 2173 N N . ASN B 1 119 ? 1.046 -46.219 -18.703 1 91.88 119 ASN B N 1
ATOM 2174 C CA . ASN B 1 119 ? 2.285 -46.844 -19.172 1 91.88 119 ASN B CA 1
ATOM 2175 C C . ASN B 1 119 ? 2.539 -48.188 -18.5 1 91.88 119 ASN B C 1
ATOM 2177 O O . ASN B 1 119 ? 2.969 -49.125 -19.156 1 91.88 119 ASN B O 1
ATOM 2181 N N . SER B 1 120 ? 2.277 -48.344 -17.297 1 91.19 120 SER B N 1
ATOM 2182 C CA . SER B 1 120 ? 2.455 -49.594 -16.562 1 91.19 120 SER B CA 1
ATOM 2183 C C . SER B 1 120 ? 1.489 -50.656 -17.047 1 91.19 120 SER B C 1
ATOM 2185 O O . SER B 1 120 ? 1.862 -51.812 -17.172 1 91.19 120 SER B O 1
ATOM 2187 N N . ARG B 1 121 ? 0.239 -50.281 -17.312 1 90.38 121 ARG B N 1
ATOM 2188 C CA . ARG B 1 121 ? -0.767 -51.188 -17.828 1 90.38 121 ARG B CA 1
ATOM 2189 C C . ARG B 1 121 ? -0.367 -51.719 -19.203 1 90.38 121 ARG B C 1
ATOM 2191 O O . ARG B 1 121 ? -0.476 -52.938 -19.469 1 90.38 121 ARG B O 1
ATOM 2198 N N . LEU B 1 122 ? 0.137 -50.844 -20.062 1 86.38 122 LEU B N 1
ATOM 2199 C CA . LEU B 1 122 ? 0.576 -51.25 -21.406 1 86.38 122 LEU B CA 1
ATOM 2200 C C . LEU B 1 122 ? 1.741 -52.219 -21.328 1 86.38 122 LEU B C 1
ATOM 2202 O O . LEU B 1 122 ? 1.789 -53.188 -22.094 1 86.38 122 LEU B O 1
ATOM 2206 N N . ASN B 1 123 ? 2.67 -51.875 -20.359 1 87.06 123 ASN B N 1
ATOM 2207 C CA . ASN B 1 123 ? 3.818 -52.75 -20.188 1 87.06 123 ASN B CA 1
ATOM 2208 C C . ASN B 1 123 ? 3.389 -54.156 -19.75 1 87.06 123 ASN B C 1
ATOM 2210 O O . ASN B 1 123 ? 3.934 -55.156 -20.219 1 87.06 123 ASN B O 1
ATOM 2214 N N . LYS B 1 124 ? 2.367 -54.312 -18.938 1 88.75 124 LYS B N 1
ATOM 2215 C CA . LYS B 1 124 ? 1.866 -55.625 -18.484 1 88.75 124 LYS B CA 1
ATOM 2216 C C . LYS B 1 124 ? 1.152 -56.375 -19.594 1 88.75 124 LYS B C 1
ATOM 2218 O O . LYS B 1 124 ? 1.343 -57.562 -19.766 1 88.75 124 LYS B O 1
ATOM 2223 N N . GLU B 1 125 ? 0.397 -55.625 -20.406 1 84.75 125 GLU B N 1
ATOM 2224 C CA . GLU B 1 125 ? -0.34 -56.219 -21.5 1 84.75 125 GLU B CA 1
ATOM 2225 C C . GLU B 1 125 ? 0.609 -56.75 -22.578 1 84.75 125 GLU B C 1
ATOM 2227 O O . GLU B 1 125 ? 0.382 -57.844 -23.125 1 84.75 125 GLU B O 1
ATOM 2232 N N . CYS B 1 126 ? 1.62 -55.969 -22.812 1 83.44 126 CYS B N 1
ATOM 2233 C CA . CYS B 1 126 ? 2.605 -56.406 -23.797 1 83.44 126 CYS B CA 1
ATOM 2234 C C . CYS B 1 126 ? 3.336 -57.656 -23.328 1 83.44 126 CYS B C 1
ATOM 2236 O O . CYS B 1 126 ? 3.555 -58.594 -24.094 1 83.44 126 CYS B O 1
ATOM 2238 N N . SER B 1 127 ? 3.684 -57.75 -22.062 1 83.12 127 SER B N 1
ATOM 2239 C CA . SER B 1 127 ? 4.363 -58.906 -21.5 1 83.12 127 SER B CA 1
ATOM 2240 C C . SER B 1 127 ? 3.473 -60.125 -21.531 1 83.12 127 SER B C 1
ATOM 2242 O O . SER B 1 127 ? 3.922 -61.219 -21.906 1 83.12 127 SER B O 1
ATOM 2244 N N . ASN B 1 128 ? 2.139 -59.969 -21.234 1 84.06 128 ASN B N 1
ATOM 2245 C CA . ASN B 1 128 ? 1.185 -61.062 -21.25 1 84.06 128 ASN B CA 1
ATOM 2246 C C . ASN B 1 128 ? 0.965 -61.594 -22.672 1 84.06 128 ASN B C 1
ATOM 2248 O O . ASN B 1 128 ? 0.875 -62.781 -22.891 1 84.06 128 ASN B O 1
ATOM 2252 N N . GLY B 1 129 ? 0.889 -60.625 -23.609 1 80.81 129 GLY B N 1
ATOM 2253 C CA . GLY B 1 129 ? 0.729 -61 -25 1 80.81 129 GLY B CA 1
ATOM 2254 C C . GLY B 1 129 ? 1.884 -61.844 -25.531 1 80.81 129 GLY B C 1
ATOM 2255 O O . GLY B 1 129 ? 1.672 -62.844 -26.203 1 80.81 129 GLY B O 1
ATOM 2256 N N . ASN B 1 130 ? 3.053 -61.438 -25.156 1 80.25 130 ASN B N 1
ATOM 2257 C CA . ASN B 1 130 ? 4.238 -62.156 -25.562 1 80.25 130 ASN B CA 1
ATOM 2258 C C . ASN B 1 130 ? 4.242 -63.562 -24.969 1 80.25 130 ASN B C 1
ATOM 2260 O O . ASN B 1 130 ? 4.637 -64.562 -25.625 1 80.25 130 ASN B O 1
ATOM 2264 N N . GLY B 1 131 ? 3.73 -63.719 -23.781 1 81.25 131 GLY B N 1
ATOM 2265 C CA . GLY B 1 131 ? 3.635 -65 -23.156 1 81.25 131 GLY B CA 1
ATOM 2266 C C . GLY B 1 131 ? 2.621 -65.938 -23.828 1 81.25 131 GLY B C 1
ATOM 2267 O O . GLY B 1 131 ? 2.893 -67.125 -24.062 1 81.25 131 GLY B O 1
ATOM 2268 N N . ILE B 1 132 ? 1.526 -65.438 -24.156 1 83.88 132 ILE B N 1
ATOM 2269 C CA . ILE B 1 132 ? 0.469 -66.188 -24.812 1 83.88 132 ILE B CA 1
ATOM 2270 C C . ILE B 1 132 ? 0.94 -66.625 -26.188 1 83.88 132 ILE B C 1
ATOM 2272 O O . ILE B 1 132 ? 0.733 -67.812 -26.578 1 83.88 132 ILE B O 1
ATOM 2276 N N . LEU B 1 133 ? 1.613 -65.688 -26.844 1 82.69 133 LEU B N 1
ATOM 2277 C CA . LEU B 1 133 ? 2.098 -66.062 -28.172 1 82.69 133 LEU B CA 1
ATOM 2278 C C . LEU B 1 133 ? 3.15 -67.188 -28.109 1 82.69 133 LEU B C 1
ATOM 2280 O O . LEU B 1 133 ? 3.18 -68.062 -28.969 1 82.69 133 LEU B O 1
ATOM 2284 N N . MET B 1 134 ? 3.916 -67.125 -27.109 1 82.12 134 MET B N 1
ATOM 2285 C CA . MET B 1 134 ? 4.934 -68.188 -26.938 1 82.12 134 MET B CA 1
ATOM 2286 C C . MET B 1 134 ? 4.297 -69.562 -26.625 1 82.12 134 MET B C 1
ATOM 2288 O O . MET B 1 134 ? 4.738 -70.562 -27.141 1 82.12 134 MET B O 1
ATOM 2292 N N . THR B 1 135 ? 3.188 -69.562 -25.906 1 86.12 135 THR B N 1
ATOM 2293 C CA . THR B 1 135 ? 2.484 -70.812 -25.562 1 86.12 135 THR B CA 1
ATOM 2294 C C . THR B 1 135 ? 1.8 -71.375 -26.797 1 86.12 135 THR B C 1
ATOM 2296 O O . THR B 1 135 ? 1.85 -72.625 -27.031 1 86.12 135 THR B O 1
ATOM 2299 N N . ILE B 1 136 ? 1.275 -70.562 -27.578 1 82.12 136 ILE B N 1
ATOM 2300 C CA . ILE B 1 136 ? 0.593 -71 -28.797 1 82.12 136 ILE B CA 1
ATOM 2301 C C . ILE B 1 136 ? 1.607 -71.562 -29.766 1 82.12 136 ILE B C 1
ATOM 2303 O O . ILE B 1 136 ? 1.353 -72.625 -30.375 1 82.12 136 ILE B O 1
ATOM 2307 N N . CYS B 1 137 ? 2.779 -70.875 -29.812 1 77.19 137 CYS B N 1
ATOM 2308 C CA . CYS B 1 137 ? 3.824 -71.312 -30.703 1 77.19 137 CYS B CA 1
ATOM 2309 C C . CYS B 1 137 ? 4.285 -72.75 -30.297 1 77.19 137 CYS B C 1
ATOM 2311 O O . CYS B 1 137 ? 4.465 -73.625 -31.141 1 77.19 137 CYS B O 1
ATOM 2313 N N . VAL B 1 138 ? 4.316 -73.062 -29.062 1 82.5 138 VAL B N 1
ATOM 2314 C CA . VAL B 1 138 ? 4.754 -74.375 -28.562 1 82.5 138 VAL B CA 1
ATOM 2315 C C . VAL B 1 138 ? 3.688 -75.438 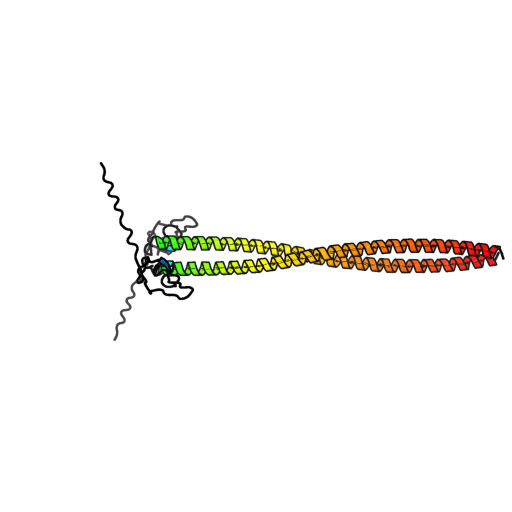-28.844 1 82.5 138 VAL B C 1
ATOM 2317 O O . VAL B 1 138 ? 4 -76.562 -29.297 1 82.5 138 VAL B O 1
ATOM 2320 N N . LEU B 1 139 ? 2.432 -75.062 -28.75 1 85.62 139 LEU B N 1
ATOM 2321 C CA . LEU B 1 139 ? 1.332 -76 -28.969 1 85.62 139 LEU B CA 1
ATOM 2322 C C . LEU B 1 139 ? 1.212 -76.375 -30.438 1 85.62 139 LEU B C 1
ATOM 2324 O O . LEU B 1 139 ? 1.001 -77.562 -30.781 1 85.62 139 LEU B O 1
ATOM 2328 N N . VAL B 1 140 ? 1.436 -75.375 -31.25 1 80.69 140 VAL B N 1
ATOM 2329 C CA . VAL B 1 140 ? 1.347 -75.625 -32.688 1 80.69 140 VAL B CA 1
ATOM 2330 C C . VAL B 1 140 ? 2.488 -76.5 -33.125 1 80.69 140 VAL B C 1
ATOM 2332 O O . VAL B 1 140 ? 2.287 -77.438 -33.938 1 80.69 140 VAL B O 1
ATOM 2335 N N . CYS B 1 141 ? 3.656 -76.25 -32.5 1 74.56 141 CYS B N 1
ATOM 2336 C CA . CYS B 1 141 ? 4.809 -77.062 -32.844 1 74.56 141 CYS B CA 1
ATOM 2337 C C . CYS B 1 141 ? 4.598 -78.5 -32.406 1 74.56 141 CYS B C 1
ATOM 2339 O O . CYS B 1 141 ? 4.891 -79.438 -33.156 1 74.56 141 CYS B O 1
ATOM 2341 N N . VAL B 1 142 ? 3.975 -78.812 -31.312 1 81.75 142 VAL B N 1
ATOM 2342 C CA . VAL B 1 142 ? 3.699 -80.125 -30.812 1 81.75 142 VAL B CA 1
ATOM 2343 C C . VAL B 1 142 ? 2.635 -80.812 -31.688 1 81.75 142 VAL B C 1
ATOM 2345 O O . VAL B 1 142 ? 2.758 -82 -32.031 1 81.75 142 VAL B O 1
ATOM 2348 N N . PHE B 1 143 ? 1.718 -80 -32.094 1 82.06 143 PHE B N 1
ATOM 2349 C CA . PHE B 1 143 ? 0.635 -80.562 -32.906 1 82.06 143 PHE B CA 1
ATOM 2350 C C . PHE B 1 143 ? 1.153 -80.938 -34.281 1 82.06 143 PHE B C 1
ATOM 2352 O O . PHE B 1 143 ? 0.788 -82 -34.781 1 82.06 143 PHE B O 1
ATOM 2359 N N . VAL B 1 144 ? 1.962 -80.188 -34.844 1 78.81 144 VAL B N 1
ATOM 2360 C CA . VAL B 1 144 ? 2.516 -80.438 -36.156 1 78.81 144 VAL B CA 1
ATOM 2361 C C . VAL B 1 144 ? 3.398 -81.688 -36.062 1 78.81 144 VAL B C 1
ATOM 2363 O O . VAL B 1 144 ? 3.346 -82.562 -36.969 1 78.81 144 VAL B O 1
ATOM 2366 N N . VAL B 1 145 ? 4.055 -81.938 -35.062 1 76.88 145 VAL B N 1
ATOM 2367 C CA . VAL B 1 145 ? 4.91 -83.125 -34.906 1 76.88 145 VAL B CA 1
ATOM 2368 C C . VAL B 1 145 ? 4.051 -84.375 -34.75 1 76.88 145 VAL B C 1
ATOM 2370 O O . VAL B 1 145 ? 4.344 -85.375 -35.344 1 76.88 145 VAL B O 1
ATOM 2373 N N . CYS B 1 146 ? 2.943 -84.25 -34.062 1 76.31 146 CYS B N 1
ATOM 2374 C CA . CYS B 1 146 ? 2.053 -85.375 -33.875 1 76.31 146 CYS B CA 1
ATOM 2375 C C . CYS B 1 146 ? 1.349 -85.75 -35.156 1 76.31 146 CYS B C 1
ATOM 2377 O O . CYS B 1 146 ? 1.188 -86.938 -35.438 1 76.31 146 CYS B O 1
ATOM 2379 N N . LEU B 1 147 ? 1.045 -84.875 -35.906 1 80.38 147 LEU B N 1
ATOM 2380 C CA . LEU B 1 147 ? 0.372 -85.125 -37.156 1 80.38 147 LEU B CA 1
ATOM 2381 C C . LEU B 1 147 ? 1.318 -85.75 -38.156 1 80.38 147 LEU B C 1
ATOM 2383 O O . LEU B 1 147 ? 0.926 -86.688 -38.875 1 80.38 147 LEU B O 1
ATOM 2387 N N . VAL B 1 148 ? 2.523 -85.375 -38.188 1 74.88 148 VAL B N 1
ATOM 2388 C CA . VAL B 1 148 ? 3.508 -85.938 -39.125 1 74.88 148 VAL B CA 1
ATOM 2389 C C . VAL B 1 148 ? 3.854 -87.375 -38.688 1 74.88 148 VAL B C 1
ATOM 2391 O O . VAL B 1 148 ? 4.062 -88.25 -39.531 1 74.88 148 VAL B O 1
ATOM 2394 N N . LYS B 1 149 ? 3.738 -87.688 -37.5 1 73.31 149 LYS B N 1
ATOM 2395 C CA . LYS B 1 149 ? 4.012 -89.062 -37.031 1 73.31 149 LYS B CA 1
ATOM 2396 C C . LYS B 1 149 ? 2.822 -90 -37.281 1 73.31 149 LYS B C 1
ATOM 2398 O O . LYS B 1 149 ? 2.992 -91.188 -37.438 1 73.31 149 LYS B O 1
ATOM 2403 N N . LEU B 1 150 ? 1.768 -89.5 -37.5 1 73.38 150 LEU B N 1
ATOM 2404 C CA . LEU B 1 150 ? 0.579 -90.312 -37.75 1 73.38 150 LEU B CA 1
ATOM 2405 C C . LEU B 1 150 ? 0.383 -90.562 -39.25 1 73.38 150 LEU B C 1
ATOM 2407 O O . LEU B 1 150 ? -0.353 -91.438 -39.656 1 73.38 150 LEU B O 1
ATOM 2411 N N . LEU B 1 151 ? 0.958 -89.812 -39.906 1 62.44 151 LEU B N 1
ATOM 2412 C CA . LEU B 1 151 ? 0.898 -90.062 -41.344 1 62.44 151 LEU B CA 1
ATOM 2413 C C . LEU B 1 151 ? 2.117 -90.875 -41.812 1 62.44 151 LEU B C 1
ATOM 2415 O O . LEU B 1 151 ? 2.006 -91.688 -42.688 1 62.44 151 LEU B O 1
#

Solvent-accessible surface area (backbone atoms only — not comparable to full-atom values): 16845 Å² total; per-residue (Å²): 135,84,78,73,76,72,76,72,68,73,75,78,69,60,56,32,82,85,69,41,66,46,35,79,46,65,34,81,46,83,87,43,63,65,40,36,27,35,25,30,72,61,42,31,82,87,79,68,37,53,58,73,67,37,75,43,75,68,52,80,84,76,54,69,71,56,40,52,48,52,51,50,46,51,50,48,41,52,51,47,53,51,50,39,53,52,52,52,51,51,40,53,52,52,52,51,52,35,52,51,42,51,52,50,40,54,52,44,54,51,48,40,52,53,52,51,52,51,39,53,52,51,53,51,51,40,54,50,50,52,50,52,52,53,52,52,38,52,52,50,44,53,48,46,51,53,54,42,70,71,103,134,83,77,75,75,74,75,70,67,71,73,78,70,60,56,32,83,83,69,43,67,45,37,79,46,65,35,81,46,83,86,46,64,65,40,36,27,35,25,28,71,60,41,30,81,88,78,66,38,55,59,74,66,39,75,41,75,67,51,79,85,78,54,70,70,54,38,54,49,51,50,50,46,51,52,50,40,52,50,47,52,49,50,40,52,54,52,51,52,52,38,52,53,51,51,51,52,37,51,52,42,51,51,50,40,53,53,44,53,50,48,39,53,52,51,51,52,51,40,53,51,52,54,51,50,41,53,51,50,52,50,50,51,52,53,50,40,52,51,50,46,52,49,47,50,53,52,41,71,71,103

InterPro domains:
  IPR010666 Zinc finger, GRF-type [PS51999] (16-61)

Radius of gyration: 46.47 Å; Cα contacts (8 Å, |Δi|>4): 313; chains: 2; bounding box: 64×152×102 Å

Sequence (302 aa):
MFEISSNSGSKVVNKCFCGIPVTVKKSSTTDNPGRRFETCKLYNPVTKLRGCNYFRWFDTTQTDWQRVLINNLNLRNNLLSKELELKQEELATVKEEKIRLGMEVERLKKKVKTVKVENSRLNKECSNGNGILMTICVLVCVFVVCLVKLLMFEISSNSGSKVVNKCFCGIPVTVKKSSTTDNPGRRFETCKLYNPVTKLRGCNYFRWFDTTQTDWQRVLINNLNLRNNLLSKELELKQEELATVKEEKIRLGMEVERLKKKVKTVKVENSRLNKECSNGNGILMTICVLVCVFVVCLVKLL